Protein AF-A0A2S0VUT6-F1 (afdb_monomer)

Sequence (206 aa):
MNKIIVIVLAFCFTSVSAMAGTLTLTLTFDKRPPYAGLAYLNDGGNFSNAPIDQTNKAFISNAYIVTPNSKVDFVNSDDIDHNIYANSPTHNVKFDLGLLQPKQSITLSNSDWPTDAVIRIGCKIHPKMKSYIANVASSNSQVIAFDNKTKTYTVTLDNVSVANAPFALWLPGYDPIKVNIKQGETKSLKLMKRGKSKGTGSLSYQ

Solvent-accessible surface area (backbone atoms only — not comparable to full-atom values): 11650 Å² total; per-residue (Å²): 137,86,83,82,82,81,81,82,80,79,80,76,80,76,79,78,75,79,69,62,26,37,37,39,38,37,39,38,37,76,52,75,53,49,70,32,34,39,42,33,35,53,58,73,31,63,57,87,60,65,68,52,38,29,38,90,85,30,47,81,46,54,50,45,62,35,37,60,70,35,74,47,44,36,38,24,73,22,95,54,74,44,38,51,33,34,77,30,79,94,64,69,40,70,50,69,71,52,78,32,46,54,72,34,69,52,75,44,72,40,64,81,46,51,71,76,38,72,39,58,35,33,19,80,93,45,74,85,24,52,31,32,43,30,26,40,36,22,64,47,72,47,74,41,81,50,55,84,81,65,46,69,49,80,49,73,46,69,76,38,72,47,91,87,25,34,40,33,41,46,44,78,79,40,62,76,45,76,44,79,67,51,84,74,38,72,46,79,42,76,41,34,38,92,94,34,79,48,31,41,30,38,41,34,29,76

Secondary structure (DSSP, 8-state):
--------------------EEEEEEEEESS---SEEEEEE-SS---PPPPEEEETTEESSS-EEE-TT-EEEEEE-SSS-EEEEEEEGGGTEEEEEEEE-TT-EEEEE-TTSPTTEEEEEE-SSSTT-EEEEEE---SSEEEEE--SS--EEEEEEEEE--TTS-EEEE-TTSPPEEE---TT-EEEEEEEETTEEEEEEEEEE-

InterPro domains:
  IPR008972 Cupredoxin [G3DSA:2.60.40.420] (44-134)
  IPR008972 Cupredoxin [SSF49503] (51-133)

Radius of gyration: 22.03 Å; Cα contacts (8 Å, |Δi|>4): 497; chains: 1; bounding box: 67×72×49 Å

Nearest PDB structures (foldseek):
  4p5s-assembly1_A  TM=7.364E-01  e=4.591E-05  Paracoccus denitrificans
  5fc9-assembly1_D  TM=8.195E-01  e=1.707E-04  Nitrosopumilus maritimus SCM1
  2ids-assembly1_A  TM=6.917E-01  e=5.122E-05  Paracoccus denitrificans
  2qdw-assembly1_A  TM=6.894E-01  e=5.714E-05  Paracoccus denitrificans
  3ply-assembly4_D  TM=7.166E-01  e=1.229E-04  Paracoccus denitrificans

Structure (mmCIF, N/CA/C/O backbone):
data_AF-A0A2S0VUT6-F1
#
_entry.id   AF-A0A2S0VUT6-F1
#
loop_
_atom_site.group_PDB
_atom_site.id
_atom_site.type_symbol
_atom_site.label_atom_id
_atom_site.label_alt_id
_atom_site.label_comp_id
_atom_site.label_asym_id
_atom_site.label_entity_id
_atom_site.label_seq_id
_atom_site.pdbx_PDB_ins_code
_atom_site.Cartn_x
_atom_site.Cartn_y
_atom_site.Cartn_z
_atom_site.occupancy
_atom_site.B_iso_or_equiv
_atom_site.auth_seq_id
_atom_site.auth_comp_id
_atom_site.auth_asym_id
_atom_site.auth_atom_id
_atom_site.pdbx_PDB_model_num
ATOM 1 N N . MET A 1 1 ? -46.308 55.284 27.656 1.00 43.09 1 MET A N 1
ATOM 2 C CA . MET A 1 1 ? -45.389 55.013 26.526 1.00 43.09 1 MET A CA 1
ATOM 3 C C . MET A 1 1 ? -44.481 53.857 26.927 1.00 43.09 1 MET A C 1
ATOM 5 O O . MET A 1 1 ? -43.508 54.084 27.633 1.00 43.09 1 MET A O 1
ATOM 9 N N . ASN A 1 2 ? -44.827 52.622 26.553 1.00 39.66 2 ASN A N 1
ATOM 10 C CA . ASN A 1 2 ? -44.028 51.439 26.891 1.00 39.66 2 ASN A CA 1
ATOM 11 C C . ASN A 1 2 ? -42.951 51.229 25.823 1.00 39.66 2 ASN A C 1
ATOM 13 O O . ASN A 1 2 ? -43.272 50.998 24.660 1.00 39.66 2 ASN A O 1
ATOM 17 N N . LYS A 1 3 ? -41.678 51.332 26.215 1.00 49.81 3 LYS A N 1
ATOM 18 C CA . LYS A 1 3 ? -40.538 51.025 25.347 1.00 49.81 3 LYS A CA 1
ATOM 19 C C . LYS A 1 3 ? -40.316 49.512 25.352 1.00 49.81 3 LYS A C 1
ATOM 21 O O . LYS A 1 3 ? -39.919 48.954 26.369 1.00 49.81 3 LYS A O 1
ATOM 26 N N . ILE A 1 4 ? -40.593 48.860 24.226 1.00 56.22 4 ILE A N 1
ATOM 27 C CA . ILE A 1 4 ? -40.239 47.457 23.995 1.00 56.22 4 ILE A CA 1
ATOM 28 C C . ILE A 1 4 ? -38.741 47.415 23.676 1.00 56.22 4 ILE A C 1
ATOM 30 O O . ILE A 1 4 ? -38.303 47.973 22.672 1.00 56.22 4 ILE A O 1
ATOM 34 N N . ILE A 1 5 ? -37.954 46.790 24.551 1.00 58.41 5 ILE A N 1
ATOM 35 C CA . ILE A 1 5 ? -36.541 46.492 24.305 1.00 58.41 5 ILE A CA 1
ATOM 36 C C . ILE A 1 5 ? -36.490 45.162 23.552 1.00 58.41 5 ILE A C 1
ATOM 38 O O . ILE A 1 5 ? -36.832 44.119 24.104 1.00 58.41 5 ILE A O 1
ATOM 42 N N . VAL A 1 6 ? -36.085 45.203 22.284 1.00 53.78 6 VAL A N 1
ATOM 43 C CA . VAL A 1 6 ? -35.814 44.005 21.482 1.00 53.78 6 VAL A CA 1
ATOM 44 C C . VAL A 1 6 ? -34.359 43.609 21.719 1.00 53.78 6 VAL A C 1
ATOM 46 O O . VAL A 1 6 ? -33.443 44.286 21.258 1.00 53.78 6 VAL A O 1
ATOM 49 N N . ILE A 1 7 ? -34.142 42.526 22.464 1.00 62.81 7 ILE A N 1
ATOM 50 C CA . ILE A 1 7 ? -32.821 41.911 22.624 1.00 62.81 7 ILE A CA 1
ATOM 51 C C . ILE A 1 7 ? -32.586 41.020 21.403 1.00 62.81 7 ILE A C 1
ATOM 53 O O . ILE A 1 7 ? -33.189 39.957 21.270 1.00 62.81 7 ILE A O 1
ATOM 57 N N . VAL A 1 8 ? -31.724 41.470 20.493 1.00 58.47 8 VAL A N 1
ATOM 58 C CA . VAL A 1 8 ? -31.238 40.656 19.374 1.00 58.47 8 VAL A CA 1
ATOM 59 C C . VAL A 1 8 ? -30.193 39.691 19.926 1.00 58.47 8 VAL A C 1
ATOM 61 O O . VAL A 1 8 ? -29.075 40.086 20.252 1.00 58.47 8 VAL A O 1
ATOM 64 N N . LEU A 1 9 ? -30.572 38.422 20.074 1.00 61.31 9 LEU A N 1
ATOM 65 C CA . LEU A 1 9 ? -29.668 37.358 20.497 1.00 61.31 9 LEU A CA 1
ATOM 66 C C . LEU A 1 9 ? -28.767 36.982 19.309 1.00 61.31 9 LEU A C 1
ATOM 68 O O . LEU A 1 9 ? -29.179 36.257 18.405 1.00 61.31 9 LEU A O 1
ATOM 72 N N . ALA A 1 10 ? -27.547 37.518 19.280 1.00 61.34 10 ALA A N 1
ATOM 73 C CA . ALA A 1 10 ? -26.544 37.158 18.285 1.00 61.34 10 ALA A CA 1
ATOM 74 C C . ALA A 1 10 ? -26.074 35.713 18.531 1.00 61.34 10 ALA A C 1
ATOM 76 O O . ALA A 1 10 ? -25.283 35.447 19.436 1.00 61.34 10 ALA A O 1
ATOM 77 N N . PHE A 1 11 ? -26.582 34.769 17.736 1.00 58.94 11 PHE A N 1
ATOM 78 C CA . PHE A 1 11 ? -26.107 33.387 17.712 1.00 58.94 11 PHE A CA 1
ATOM 79 C C . PHE A 1 11 ? -24.700 33.360 17.093 1.00 58.94 11 PHE A C 1
ATOM 81 O O . PHE A 1 11 ? -24.532 33.329 15.875 1.00 58.94 11 PHE A O 1
ATOM 88 N N . CYS A 1 12 ? -23.675 33.434 17.942 1.00 59.50 12 CYS A N 1
ATOM 89 C CA . CYS A 1 12 ? -22.288 33.250 17.538 1.00 59.50 12 CYS A CA 1
ATOM 90 C C . CYS A 1 12 ? -22.067 31.755 17.263 1.00 59.50 12 CYS A C 1
ATOM 92 O O . CYS A 1 12 ? -21.921 30.965 18.196 1.00 59.50 12 CYS A O 1
ATOM 94 N N . PHE A 1 13 ? -22.105 31.347 15.992 1.00 55.88 13 PHE A N 1
ATOM 95 C CA . PHE A 1 13 ? -21.679 30.009 15.583 1.00 55.88 13 PHE A CA 1
ATOM 96 C C . PHE A 1 13 ? -20.168 29.906 15.798 1.00 55.88 13 PHE A C 1
ATOM 98 O O . PHE A 1 13 ? -19.379 30.334 14.958 1.00 55.88 13 PHE A O 1
ATOM 105 N N . THR A 1 14 ? -19.750 29.359 16.938 1.00 47.50 14 THR A N 1
ATOM 106 C CA . THR A 1 14 ? -18.357 28.976 17.144 1.00 47.50 14 THR A CA 1
ATOM 107 C C . THR A 1 14 ? -18.071 27.775 16.250 1.00 47.50 14 THR A C 1
ATOM 109 O O . THR A 1 14 ? -18.506 26.652 16.498 1.00 47.50 14 THR A O 1
ATOM 112 N N . SER A 1 15 ? -17.368 28.017 15.148 1.00 54.16 15 SER A N 1
ATOM 113 C CA . SER A 1 15 ? -16.803 26.959 14.321 1.00 54.16 15 SER A CA 1
ATOM 114 C C . SER A 1 15 ? -15.822 26.164 15.179 1.00 54.16 15 SER A C 1
ATOM 116 O O . SER A 1 15 ? -14.747 26.660 15.519 1.00 54.16 15 SER A O 1
ATOM 118 N N . VAL A 1 16 ? -16.209 24.950 15.571 1.00 56.47 16 VAL A N 1
ATOM 119 C CA . VAL A 1 16 ? -15.310 24.002 16.228 1.00 56.47 16 VAL A CA 1
ATOM 120 C C . VAL A 1 16 ? -14.248 23.631 15.200 1.00 56.47 16 VAL A C 1
ATOM 122 O O . VAL A 1 16 ? -14.506 22.850 14.286 1.00 56.47 16 VAL A O 1
ATOM 125 N N . SER A 1 17 ? -13.066 24.232 15.310 1.00 56.91 17 SER A N 1
ATOM 126 C CA . SER A 1 17 ? -11.898 23.789 14.558 1.00 56.91 17 SER A CA 1
ATOM 127 C C . SER A 1 17 ? -11.633 22.341 14.951 1.00 56.91 17 SER A C 1
ATOM 129 O O . SER A 1 17 ? -11.308 22.068 16.106 1.00 56.91 17 SER A O 1
ATOM 131 N N . ALA A 1 18 ? -11.818 21.406 14.018 1.00 63.50 18 ALA A N 1
ATOM 132 C CA . ALA A 1 18 ? -11.418 20.024 14.232 1.00 63.50 18 ALA A CA 1
ATOM 133 C C . ALA A 1 18 ? -9.911 20.023 14.515 1.00 63.50 18 ALA A C 1
ATOM 135 O O . ALA A 1 18 ? -9.118 20.366 13.636 1.00 63.50 18 ALA A O 1
ATOM 136 N N . MET A 1 19 ? -9.522 19.720 15.755 1.00 66.81 19 MET A N 1
ATOM 137 C CA . MET A 1 19 ? -8.111 19.595 16.089 1.00 66.81 19 MET A CA 1
ATOM 138 C C . MET A 1 19 ? -7.555 18.379 15.357 1.00 66.81 19 MET A C 1
ATOM 140 O O . MET A 1 19 ? -8.166 17.308 15.369 1.00 66.81 19 MET A O 1
ATOM 144 N N . ALA A 1 20 ? -6.415 18.570 14.697 1.00 82.56 20 ALA A N 1
ATOM 145 C CA . ALA A 1 20 ? -5.673 17.465 14.124 1.00 82.56 20 ALA A CA 1
ATOM 146 C C . ALA A 1 20 ? -5.175 16.575 15.271 1.00 82.56 20 ALA A C 1
ATOM 148 O O . ALA A 1 20 ? -4.612 17.083 16.241 1.00 82.56 20 ALA A O 1
ATOM 149 N N . GLY A 1 21 ? -5.415 15.275 15.167 1.00 91.50 21 GLY A N 1
ATOM 150 C CA . GLY A 1 21 ? -4.953 14.287 16.137 1.00 91.50 21 GLY A CA 1
ATOM 151 C C . GLY A 1 21 ? -4.020 13.262 15.501 1.00 91.50 21 GLY A C 1
ATOM 152 O O . GLY A 1 21 ? -3.555 13.440 14.371 1.00 91.50 21 GLY A O 1
ATOM 153 N N . THR A 1 22 ? -3.791 12.165 16.213 1.00 95.44 22 THR A N 1
ATOM 154 C CA . THR A 1 22 ? -3.007 11.017 15.749 1.00 95.44 22 THR A CA 1
ATOM 155 C C . THR A 1 22 ? -3.866 9.760 15.753 1.00 95.44 22 THR A C 1
ATOM 157 O O . THR A 1 22 ? -4.419 9.350 16.778 1.00 95.44 22 THR A O 1
ATOM 160 N N . LEU A 1 23 ? -3.949 9.097 14.599 1.00 96.12 23 LEU A N 1
ATOM 161 C CA . LEU A 1 23 ? -4.479 7.740 14.509 1.00 96.12 23 LEU A CA 1
ATOM 162 C C . LEU A 1 23 ? -3.365 6.738 14.787 1.00 96.12 23 LEU A C 1
ATOM 164 O O . LEU A 1 23 ? -2.351 6.742 14.101 1.00 96.12 23 LEU A O 1
ATOM 168 N N . THR A 1 24 ? -3.582 5.833 15.735 1.00 98.06 24 THR A N 1
ATOM 169 C CA . THR A 1 24 ? -2.692 4.699 16.005 1.00 98.06 24 THR A CA 1
ATOM 170 C C . THR A 1 24 ? -3.400 3.398 15.654 1.00 98.06 24 THR A C 1
ATOM 172 O O . THR A 1 24 ? -4.388 3.022 16.289 1.00 98.06 24 THR A O 1
ATOM 175 N N . LEU A 1 25 ? -2.886 2.698 14.647 1.00 98.50 25 LEU A N 1
ATOM 176 C CA . LEU A 1 25 ? -3.311 1.361 14.258 1.00 98.50 25 LEU A CA 1
ATOM 177 C C . LEU A 1 25 ? -2.342 0.327 14.833 1.00 98.50 25 LEU A C 1
ATOM 179 O O . LEU A 1 25 ? -1.163 0.329 14.493 1.00 98.50 25 LEU A O 1
ATOM 183 N N . THR A 1 26 ? -2.867 -0.622 15.599 1.00 98.50 26 THR A N 1
ATOM 184 C CA . THR A 1 26 ? -2.148 -1.834 16.002 1.00 98.50 26 THR A CA 1
ATOM 185 C C . THR A 1 26 ? -2.763 -3.035 15.300 1.00 98.50 26 THR A C 1
ATOM 187 O O . THR A 1 26 ? -3.979 -3.216 15.326 1.00 98.50 26 THR A O 1
ATOM 190 N N . LEU A 1 27 ? -1.941 -3.880 14.688 1.00 98.56 27 LEU A N 1
ATOM 191 C CA . LEU A 1 27 ? -2.343 -5.121 14.027 1.00 98.56 27 LEU A CA 1
ATOM 192 C C . LEU A 1 27 ? -1.605 -6.287 14.660 1.00 98.56 27 LEU A C 1
ATOM 194 O O . LEU A 1 27 ? -0.391 -6.215 14.782 1.00 98.56 27 LEU A O 1
ATOM 198 N N . THR A 1 28 ? -2.302 -7.373 14.975 1.00 98.31 28 THR A N 1
ATOM 199 C CA . THR A 1 28 ? -1.705 -8.626 15.448 1.00 98.31 28 THR A CA 1
ATOM 200 C C . THR A 1 28 ? -2.200 -9.777 14.586 1.00 98.31 28 THR A C 1
ATOM 202 O O . THR A 1 28 ? -3.400 -10.030 14.507 1.00 98.31 28 THR A O 1
ATOM 205 N N . PHE A 1 29 ? -1.280 -10.493 13.945 1.00 97.94 29 PHE A N 1
ATOM 206 C CA . PHE A 1 29 ? -1.598 -11.618 13.071 1.00 97.94 29 PHE A CA 1
ATOM 207 C C . PHE A 1 29 ? -1.434 -12.961 13.794 1.00 97.94 29 PHE A C 1
ATOM 209 O O . PHE A 1 29 ? -0.413 -13.226 14.430 1.00 97.94 29 PHE A O 1
ATOM 216 N N . ASP A 1 30 ? -2.410 -13.858 13.625 1.00 96.56 30 ASP A N 1
ATOM 217 C CA . ASP A 1 30 ? -2.368 -15.217 14.195 1.00 96.56 30 ASP A CA 1
ATOM 218 C C . ASP A 1 30 ? -1.247 -16.059 13.564 1.00 96.56 30 ASP A C 1
ATOM 220 O O . ASP A 1 30 ? -0.674 -16.965 14.174 1.00 96.56 30 ASP A O 1
ATOM 224 N N . LYS A 1 31 ? -0.965 -15.778 12.288 1.00 92.75 31 LYS A N 1
ATOM 225 C CA . LYS A 1 31 ? 0.051 -16.428 11.455 1.00 92.75 31 LYS A CA 1
ATOM 226 C C . LYS A 1 31 ? 0.871 -15.361 10.727 1.00 92.75 31 LYS A C 1
ATOM 228 O O . LYS A 1 31 ? 0.821 -14.189 11.070 1.00 92.75 31 LYS A O 1
ATOM 233 N N . ARG A 1 32 ? 1.622 -15.771 9.703 1.00 93.00 32 ARG A N 1
ATOM 234 C CA . ARG A 1 32 ? 2.415 -14.857 8.880 1.00 93.00 32 ARG A CA 1
ATOM 235 C C . ARG A 1 32 ? 1.535 -13.731 8.293 1.00 93.00 32 ARG A C 1
ATOM 237 O O . ARG A 1 32 ? 0.514 -14.061 7.675 1.00 93.00 32 ARG A O 1
ATOM 244 N N . PRO A 1 33 ? 1.934 -12.454 8.434 1.00 95.75 33 PRO A N 1
ATOM 245 C CA . PRO A 1 33 ? 1.236 -11.327 7.818 1.00 95.75 33 PRO A CA 1
ATOM 246 C C . PRO A 1 33 ? 1.292 -11.390 6.277 1.00 95.75 33 PRO A C 1
ATOM 248 O O . PRO A 1 33 ? 2.071 -12.163 5.699 1.00 95.75 33 PRO A O 1
ATOM 251 N N . PRO A 1 34 ? 0.456 -10.606 5.569 1.00 95.88 34 PRO A N 1
ATOM 252 C CA . PRO A 1 34 ? 0.573 -10.452 4.120 1.00 95.88 34 PRO A CA 1
ATOM 253 C C . PRO A 1 34 ? 1.885 -9.750 3.733 1.00 95.88 34 PRO A C 1
ATOM 255 O O . PRO A 1 34 ? 2.665 -9.355 4.579 1.00 95.88 34 PRO A O 1
ATOM 258 N N . TYR A 1 35 ? 2.153 -9.602 2.433 1.00 95.56 35 TYR A N 1
ATOM 259 C CA . TYR A 1 35 ? 3.390 -8.966 1.947 1.00 95.56 35 TYR A CA 1
ATOM 260 C C . TYR A 1 35 ? 3.445 -7.444 2.175 1.00 95.56 35 TYR A C 1
ATOM 262 O O . TYR A 1 35 ? 4.529 -6.879 2.270 1.00 95.56 35 TYR A O 1
ATOM 270 N N . ALA A 1 36 ? 2.288 -6.788 2.206 1.00 97.25 36 ALA A N 1
ATOM 271 C CA . ALA A 1 36 ? 2.152 -5.340 2.309 1.00 97.25 36 ALA A CA 1
ATOM 272 C C . ALA A 1 36 ? 0.852 -5.007 3.046 1.00 97.25 36 ALA A C 1
ATOM 274 O O . ALA A 1 36 ? -0.048 -5.849 3.104 1.00 97.25 36 ALA A O 1
ATOM 275 N N . GLY A 1 37 ? 0.738 -3.787 3.550 1.00 97.62 37 GLY A N 1
ATOM 276 C CA . GLY A 1 37 ? -0.508 -3.194 4.018 1.00 97.62 37 GLY A CA 1
ATOM 277 C C . GLY A 1 37 ? -0.553 -1.711 3.692 1.00 97.62 37 GLY A C 1
ATOM 278 O O . GLY A 1 37 ? 0.481 -1.104 3.426 1.00 97.62 37 GLY A O 1
ATOM 279 N N . LEU A 1 38 ? -1.753 -1.144 3.693 1.00 97.44 38 LEU A N 1
ATOM 280 C CA . LEU A 1 38 ? -1.979 0.281 3.483 1.00 97.44 38 LEU A CA 1
ATOM 281 C C . LEU A 1 38 ? -2.959 0.773 4.537 1.00 97.44 38 LEU A C 1
ATOM 283 O O . LEU A 1 38 ? -4.062 0.236 4.631 1.00 97.44 38 LEU A O 1
ATOM 287 N N . ALA A 1 39 ? -2.552 1.773 5.306 1.00 97.00 39 ALA A N 1
ATOM 288 C CA . ALA A 1 39 ? -3.397 2.501 6.241 1.00 97.00 39 ALA A CA 1
ATOM 289 C C . ALA A 1 39 ? -3.553 3.927 5.713 1.00 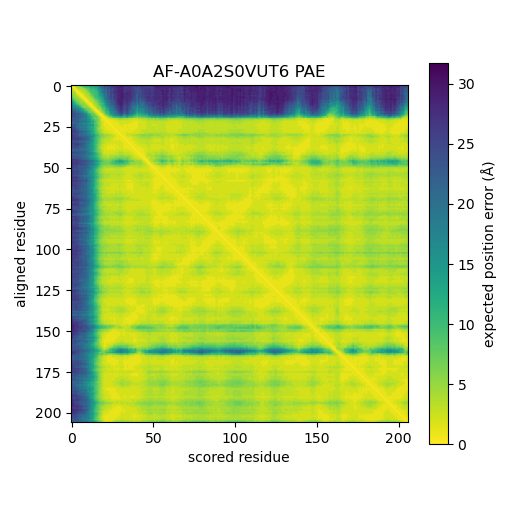97.00 39 ALA A C 1
ATOM 291 O O . ALA A 1 39 ? -2.548 4.568 5.421 1.00 97.00 39 ALA A O 1
ATOM 292 N N . TYR A 1 40 ? -4.776 4.414 5.535 1.00 95.38 40 TYR A N 1
ATOM 293 C CA . TYR A 1 40 ? -4.998 5.737 4.949 1.00 95.38 40 TYR A CA 1
ATOM 294 C C . TYR A 1 40 ? -6.321 6.357 5.390 1.00 95.38 40 TYR A C 1
ATOM 296 O O . TYR A 1 40 ? -7.246 5.652 5.799 1.00 95.38 40 TYR A O 1
ATOM 304 N N . LEU A 1 41 ? -6.413 7.681 5.298 1.00 94.44 41 LEU A N 1
ATOM 305 C CA . LEU A 1 41 ? -7.681 8.394 5.386 1.00 94.44 41 LEU A CA 1
ATOM 306 C C . LEU A 1 41 ? -8.345 8.422 4.018 1.00 94.44 41 LEU A C 1
ATOM 308 O O . LEU A 1 41 ? -7.763 8.903 3.056 1.00 94.44 41 LEU A O 1
ATOM 312 N N . ASN A 1 42 ? -9.574 7.933 3.918 1.00 92.88 42 ASN A N 1
ATOM 313 C CA . ASN A 1 42 ? -10.331 8.015 2.675 1.00 92.88 42 ASN A CA 1
ATOM 314 C C . ASN A 1 42 ? -11.167 9.302 2.666 1.00 92.88 42 ASN A C 1
ATOM 316 O O . ASN A 1 42 ? -12.379 9.266 2.879 1.00 92.88 42 ASN A O 1
ATOM 320 N N . ASP A 1 43 ? -10.483 10.439 2.532 1.00 91.94 43 ASP A N 1
ATOM 321 C CA . ASP A 1 43 ? -11.027 11.784 2.757 1.00 91.94 43 ASP A CA 1
ATOM 322 C C . ASP A 1 43 ? -11.124 12.652 1.500 1.00 91.94 43 ASP A C 1
ATOM 324 O O . ASP A 1 43 ? -11.466 13.831 1.586 1.00 91.94 43 ASP A O 1
ATOM 328 N N . GLY A 1 44 ? -10.837 12.084 0.327 1.00 91.12 44 GLY A N 1
ATOM 329 C CA . GLY A 1 44 ? -10.838 12.847 -0.919 1.00 91.12 44 GLY A CA 1
ATOM 330 C C . GLY A 1 44 ? -9.626 13.772 -1.069 1.00 91.12 44 GLY A C 1
ATOM 331 O O . GLY A 1 44 ? -9.589 14.567 -2.007 1.00 91.12 44 GLY A O 1
ATOM 332 N N . GLY A 1 45 ? -8.652 13.693 -0.158 1.00 90.50 45 GLY A N 1
ATOM 333 C CA . GLY A 1 45 ? -7.415 14.453 -0.229 1.00 90.50 45 GLY A CA 1
ATOM 334 C C . GLY A 1 45 ? -6.479 13.967 -1.334 1.00 90.50 45 GLY A C 1
ATOM 335 O O . GLY A 1 45 ? -6.733 12.986 -2.035 1.00 90.50 45 GLY A O 1
ATOM 336 N N . ASN A 1 46 ? -5.353 14.660 -1.456 1.00 88.25 46 ASN A N 1
ATOM 337 C CA . ASN A 1 46 ? -4.293 14.332 -2.399 1.00 88.25 46 ASN A CA 1
ATOM 338 C C . ASN A 1 46 ? -2.966 14.253 -1.648 1.00 88.25 46 ASN A C 1
ATOM 340 O O . ASN A 1 46 ? -2.754 14.977 -0.673 1.00 88.25 46 ASN A O 1
ATOM 344 N N . PHE A 1 47 ? -2.040 13.452 -2.157 1.00 83.88 47 PHE A N 1
ATOM 345 C CA . PHE A 1 47 ? -0.656 13.426 -1.694 1.00 83.88 47 PHE A CA 1
ATOM 346 C C . PHE A 1 47 ? 0.287 13.389 -2.902 1.00 83.88 47 PHE A C 1
ATOM 348 O O . PHE A 1 47 ? -0.122 13.127 -4.036 1.00 83.88 47 PHE A O 1
ATOM 355 N N . SER A 1 48 ? 1.564 13.680 -2.664 1.00 83.38 48 SER A N 1
ATOM 356 C CA . SER A 1 48 ? 2.571 13.651 -3.723 1.00 83.38 48 SER A CA 1
ATOM 357 C C . SER A 1 48 ? 2.869 12.212 -4.143 1.00 83.38 48 SER A C 1
ATOM 359 O O . SER A 1 48 ? 3.308 11.403 -3.323 1.00 83.38 48 SER A O 1
ATOM 361 N N . ASN A 1 49 ? 2.649 11.891 -5.418 1.00 88.06 49 ASN A N 1
ATOM 362 C CA . ASN A 1 49 ? 2.981 10.578 -5.958 1.00 88.06 49 ASN A CA 1
ATOM 363 C C . ASN A 1 49 ? 4.504 10.395 -5.982 1.00 88.06 49 ASN A C 1
ATOM 365 O O . ASN A 1 49 ? 5.206 11.091 -6.714 1.00 88.06 49 ASN A O 1
ATOM 369 N N . ALA A 1 50 ? 5.012 9.425 -5.225 1.00 92.38 50 ALA A N 1
ATOM 370 C CA . ALA A 1 50 ? 6.386 8.966 -5.388 1.00 92.38 50 ALA A CA 1
ATOM 371 C C . ALA A 1 50 ? 6.521 8.125 -6.674 1.00 92.38 50 ALA A C 1
ATOM 373 O O . ALA A 1 50 ? 5.571 7.420 -7.037 1.00 92.38 50 ALA A O 1
ATOM 374 N N . PRO A 1 51 ? 7.687 8.145 -7.345 1.00 96.88 51 PRO A N 1
ATOM 375 C CA . PRO A 1 51 ? 7.929 7.276 -8.488 1.00 96.88 51 PRO A CA 1
ATOM 376 C C . PRO A 1 51 ? 7.871 5.800 -8.077 1.00 96.88 51 PRO A C 1
ATOM 378 O O . PRO A 1 51 ? 8.346 5.393 -7.011 1.00 96.88 51 PRO A O 1
ATOM 381 N N . ILE A 1 52 ? 7.305 4.981 -8.957 1.00 98.31 52 ILE A N 1
ATOM 382 C CA . ILE A 1 52 ? 7.302 3.528 -8.839 1.00 98.31 52 ILE A CA 1
ATOM 383 C C . ILE A 1 52 ? 8.612 3.021 -9.425 1.00 98.31 52 ILE A C 1
ATOM 385 O O . ILE A 1 52 ? 8.730 2.819 -10.633 1.00 98.31 52 ILE A O 1
ATOM 389 N N . ASP A 1 53 ? 9.592 2.840 -8.548 1.00 98.62 53 ASP A N 1
ATOM 390 C CA . ASP A 1 53 ? 10.964 2.529 -8.943 1.00 98.62 53 ASP A CA 1
ATOM 391 C C . ASP A 1 53 ? 11.373 1.071 -8.668 1.00 98.62 53 ASP A C 1
ATOM 393 O O . ASP A 1 53 ? 10.833 0.388 -7.783 1.00 98.62 53 ASP A O 1
ATOM 397 N N . GLN A 1 54 ? 12.350 0.601 -9.438 1.00 98.56 54 GLN A N 1
ATOM 398 C CA . GLN A 1 54 ? 12.926 -0.736 -9.418 1.00 98.56 54 GLN A CA 1
ATOM 399 C C . GLN A 1 54 ? 14.446 -0.654 -9.236 1.00 98.56 54 GLN A C 1
ATOM 401 O O . GLN A 1 54 ? 15.117 0.122 -9.905 1.00 98.56 54 GLN A O 1
ATOM 406 N N . THR A 1 55 ? 14.994 -1.462 -8.330 1.00 98.31 55 THR A N 1
ATOM 407 C CA . THR A 1 55 ? 16.442 -1.609 -8.110 1.00 98.31 55 THR A CA 1
ATOM 408 C C . THR A 1 55 ? 16.727 -2.928 -7.391 1.00 98.31 55 THR A C 1
ATOM 410 O O . THR A 1 55 ? 15.854 -3.456 -6.690 1.00 98.31 55 THR A O 1
ATOM 413 N N . ASN A 1 56 ? 17.935 -3.475 -7.528 1.00 97.69 56 ASN A N 1
ATOM 414 C CA . ASN A 1 56 ? 18.342 -4.751 -6.941 1.00 97.69 56 ASN A CA 1
ATOM 415 C C . ASN A 1 56 ? 17.333 -5.893 -7.187 1.00 97.69 56 ASN A C 1
ATOM 417 O O . ASN A 1 56 ? 17.034 -6.682 -6.282 1.00 97.69 56 ASN A O 1
ATOM 421 N N . LYS A 1 57 ? 16.770 -5.989 -8.401 1.00 97.75 57 LYS A N 1
ATOM 422 C CA . LYS A 1 57 ? 15.734 -6.975 -8.777 1.00 97.75 57 LYS A CA 1
ATOM 423 C C . LYS A 1 57 ? 14.514 -6.957 -7.848 1.00 97.75 57 LYS A C 1
ATOM 425 O O . LYS A 1 57 ? 13.900 -8.000 -7.594 1.00 97.75 57 LYS A O 1
ATOM 430 N N . ALA A 1 58 ? 14.151 -5.782 -7.343 1.00 98.25 58 ALA A N 1
ATOM 431 C CA . ALA A 1 58 ? 12.983 -5.543 -6.506 1.00 98.25 58 ALA A CA 1
ATOM 432 C C . ALA A 1 58 ? 12.312 -4.209 -6.865 1.00 98.25 58 ALA A C 1
ATOM 434 O O . ALA A 1 58 ? 12.923 -3.326 -7.453 1.00 98.25 58 ALA A O 1
ATOM 435 N N . PHE A 1 59 ? 11.036 -4.067 -6.508 1.00 98.56 59 PHE A N 1
ATOM 436 C CA . PHE A 1 59 ? 10.449 -2.734 -6.369 1.00 98.56 59 PHE A CA 1
ATOM 437 C C . PHE A 1 59 ? 10.943 -2.139 -5.050 1.00 98.56 59 PHE A C 1
ATOM 439 O O . PHE A 1 59 ? 11.021 -2.870 -4.059 1.00 98.56 59 PHE A O 1
ATOM 446 N N . ILE A 1 60 ? 11.244 -0.840 -5.020 1.00 97.69 60 ILE A N 1
ATOM 447 C CA . ILE A 1 60 ? 11.780 -0.185 -3.812 1.00 97.69 60 ILE A CA 1
ATOM 448 C C . ILE A 1 60 ? 10.779 -0.145 -2.649 1.00 97.69 60 ILE A C 1
ATOM 450 O O . ILE A 1 60 ? 11.180 -0.014 -1.496 1.00 97.69 60 ILE A O 1
ATOM 454 N N . SER A 1 61 ? 9.481 -0.281 -2.939 1.00 97.44 61 SER A N 1
ATOM 455 C CA . SER A 1 61 ? 8.420 -0.363 -1.939 1.00 97.44 61 SER A CA 1
ATOM 456 C C . SER A 1 61 ? 7.496 -1.552 -2.193 1.00 97.44 61 SER A C 1
ATOM 458 O O . SER A 1 61 ? 7.177 -1.898 -3.336 1.00 97.44 61 SER A O 1
ATOM 460 N N . ASN A 1 62 ? 7.002 -2.158 -1.110 1.00 97.31 62 ASN A N 1
ATOM 461 C CA . ASN A 1 62 ? 6.027 -3.250 -1.153 1.00 97.31 62 ASN A CA 1
ATOM 462 C C . ASN A 1 62 ? 4.657 -2.803 -1.690 1.00 97.31 62 ASN A C 1
ATOM 464 O O . ASN A 1 62 ? 3.888 -3.644 -2.167 1.00 97.31 62 ASN A O 1
ATOM 468 N N . ALA A 1 63 ? 4.348 -1.510 -1.580 1.00 97.69 63 ALA A N 1
ATOM 469 C CA . ALA A 1 63 ? 3.196 -0.868 -2.191 1.00 97.69 63 ALA A CA 1
ATOM 470 C C . ALA A 1 63 ? 3.471 0.625 -2.425 1.00 97.69 63 ALA A C 1
ATOM 472 O O . ALA A 1 63 ? 4.226 1.255 -1.688 1.00 97.69 63 ALA A O 1
ATOM 473 N N . TYR A 1 64 ? 2.819 1.187 -3.428 1.00 97.38 64 TYR A N 1
ATOM 474 C CA . TYR A 1 64 ? 2.812 2.606 -3.740 1.00 97.38 64 TYR A CA 1
ATOM 475 C C . TYR A 1 64 ? 1.388 3.106 -3.621 1.00 97.38 64 TYR A C 1
ATOM 477 O O . TYR A 1 64 ? 0.431 2.369 -3.870 1.00 97.38 64 TYR A O 1
ATOM 485 N N . ILE A 1 65 ? 1.255 4.365 -3.253 1.00 95.69 65 ILE A N 1
ATOM 486 C CA . ILE A 1 65 ? -0.021 5.055 -3.232 1.00 95.69 65 ILE A CA 1
ATOM 487 C C . ILE A 1 65 ? 0.080 6.080 -4.359 1.00 95.69 65 ILE A C 1
ATOM 489 O O . ILE A 1 65 ? 1.116 6.724 -4.508 1.00 95.69 65 ILE A O 1
ATOM 493 N N . VAL A 1 66 ? -0.952 6.178 -5.193 1.00 96.69 66 VAL A N 1
ATOM 494 C CA . VAL A 1 66 ? -1.101 7.233 -6.203 1.00 96.69 66 VAL A CA 1
ATOM 495 C C . VAL A 1 66 ? -2.455 7.926 -6.053 1.00 96.69 66 VAL A C 1
ATOM 497 O 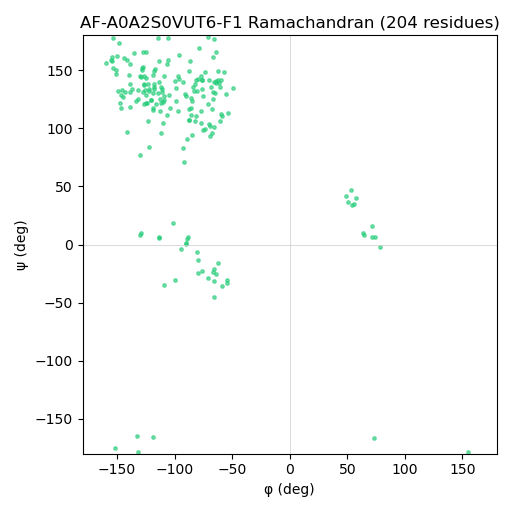O . VAL A 1 66 ? -3.448 7.297 -5.686 1.00 96.69 66 VAL A O 1
ATOM 500 N N . THR A 1 67 ? -2.484 9.227 -6.318 1.00 95.94 67 THR A N 1
ATOM 501 C CA . THR A 1 67 ? -3.710 10.032 -6.288 1.00 95.94 67 THR A CA 1
ATOM 502 C C . THR A 1 67 ? -4.550 9.760 -7.550 1.00 95.94 67 THR A C 1
ATOM 504 O O . THR A 1 67 ? -3.972 9.627 -8.633 1.00 95.94 67 THR A O 1
ATOM 507 N N . PRO A 1 68 ? -5.891 9.691 -7.486 1.00 96.69 68 PRO A N 1
ATOM 508 C CA . PRO A 1 68 ? -6.733 9.550 -8.675 1.00 96.69 68 PRO A CA 1
ATOM 509 C C . PRO A 1 68 ? -6.525 10.662 -9.706 1.00 96.69 68 PRO A C 1
ATOM 511 O O . PRO A 1 68 ? -6.257 11.806 -9.349 1.00 96.69 68 PRO A O 1
ATOM 514 N N . ASN A 1 69 ? -6.695 10.333 -10.990 1.00 95.31 69 ASN A N 1
ATOM 515 C CA . ASN A 1 69 ? -6.586 11.277 -12.113 1.00 95.31 69 ASN A CA 1
ATOM 516 C C . ASN A 1 69 ? -5.248 12.035 -12.177 1.00 95.31 69 ASN A C 1
ATOM 518 O O . ASN A 1 69 ? -5.188 13.202 -12.562 1.00 95.31 69 ASN A O 1
ATOM 522 N N . SER A 1 70 ? -4.162 11.371 -11.801 1.00 95.38 70 SER A N 1
ATOM 523 C CA . SER A 1 70 ? -2.810 11.909 -11.799 1.00 95.38 70 SER A CA 1
ATOM 524 C C . SER A 1 70 ? -1.909 11.197 -12.812 1.00 95.38 70 SER A C 1
ATOM 526 O O . SER A 1 70 ? -2.306 10.270 -13.530 1.00 95.38 70 SER A O 1
ATOM 528 N N . LYS A 1 71 ? -0.670 11.680 -12.901 1.00 96.31 71 LYS A N 1
ATOM 529 C CA . LYS A 1 71 ? 0.417 11.012 -13.613 1.00 96.31 71 LYS A CA 1
ATOM 530 C C . LYS A 1 71 ? 1.243 10.199 -12.623 1.00 96.31 71 LYS A C 1
ATOM 532 O O . LYS A 1 71 ? 1.463 10.625 -11.487 1.00 96.31 71 LYS A O 1
ATOM 537 N N . VAL A 1 72 ? 1.691 9.037 -13.072 1.00 97.25 72 VAL A N 1
ATOM 538 C CA . VAL A 1 72 ? 2.501 8.102 -12.299 1.00 97.25 72 VAL A CA 1
ATOM 539 C C . VAL A 1 72 ? 3.766 7.811 -13.084 1.00 97.25 72 VAL A C 1
ATOM 541 O O . VAL A 1 72 ? 3.693 7.338 -14.221 1.00 97.25 72 VAL A O 1
ATOM 544 N N . ASP A 1 73 ? 4.906 8.090 -12.464 1.00 98.25 73 ASP A N 1
ATOM 545 C CA . ASP A 1 73 ? 6.216 7.824 -13.040 1.00 98.25 73 ASP A CA 1
ATOM 546 C C . ASP A 1 73 ? 6.684 6.428 -12.646 1.00 98.25 73 ASP A C 1
ATOM 548 O O . ASP A 1 73 ? 6.701 6.058 -11.471 1.00 98.25 73 ASP A O 1
ATOM 552 N N . PHE A 1 74 ? 7.074 5.658 -13.648 1.00 98.56 74 PHE A N 1
ATOM 553 C CA . PHE A 1 74 ? 7.649 4.333 -13.521 1.00 98.56 74 PHE A CA 1
ATOM 554 C C . PHE A 1 74 ? 9.113 4.417 -13.903 1.00 98.56 74 PHE A C 1
ATOM 556 O O . PHE A 1 74 ? 9.425 4.851 -15.010 1.00 98.56 74 PHE A O 1
ATOM 563 N N . VAL A 1 75 ? 9.999 4.022 -12.999 1.00 98.62 75 VAL A N 1
ATOM 564 C CA . VAL A 1 75 ? 11.442 4.221 -13.142 1.00 98.62 75 VAL A CA 1
ATOM 565 C C . VAL A 1 75 ? 12.154 2.880 -13.001 1.00 98.62 75 VAL A C 1
ATOM 567 O O . VAL A 1 75 ? 11.729 2.012 -12.237 1.00 98.62 75 VAL A O 1
ATOM 570 N N . ASN A 1 76 ? 13.218 2.703 -13.778 1.00 98.69 76 ASN A N 1
ATOM 571 C CA . ASN A 1 76 ? 14.192 1.647 -13.565 1.00 98.69 76 ASN A CA 1
ATOM 572 C C . ASN A 1 76 ? 15.529 2.256 -13.120 1.00 98.69 76 ASN A C 1
ATOM 574 O O . ASN A 1 76 ? 16.332 2.670 -13.956 1.00 98.69 76 ASN A O 1
ATOM 578 N N . SER A 1 77 ? 15.770 2.297 -11.813 1.00 98.62 77 SER A N 1
ATOM 579 C CA . SER A 1 77 ? 17.052 2.700 -11.223 1.00 98.62 77 SER A CA 1
ATOM 580 C C . SER A 1 77 ? 18.048 1.543 -11.048 1.00 98.62 77 SER A C 1
ATOM 582 O O . SER A 1 77 ? 19.09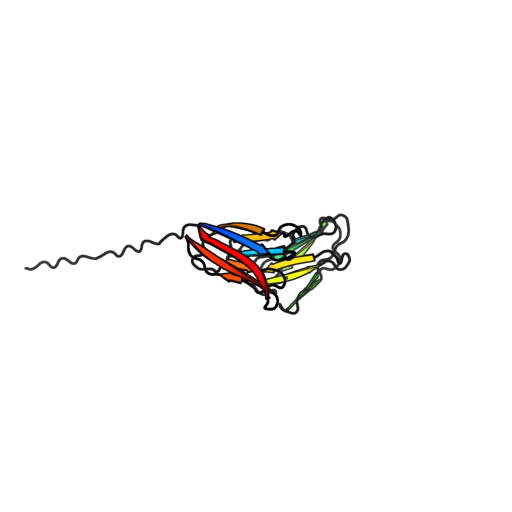6 1.739 -10.431 1.00 98.62 77 SER A O 1
ATOM 584 N N . ASP A 1 78 ? 17.748 0.341 -11.546 1.00 98.25 78 ASP A N 1
ATOM 585 C CA . ASP A 1 78 ? 18.684 -0.787 -11.549 1.00 98.25 78 ASP A CA 1
ATOM 586 C C . ASP A 1 78 ? 19.717 -0.674 -12.684 1.00 98.25 78 ASP A C 1
ATOM 588 O O . ASP A 1 78 ? 19.595 0.149 -13.598 1.00 98.25 78 ASP A O 1
ATOM 592 N N . ASP A 1 79 ? 20.747 -1.518 -12.635 1.00 98.00 79 ASP A N 1
ATOM 593 C CA . ASP A 1 79 ? 21.776 -1.626 -13.679 1.00 98.00 79 ASP A CA 1
ATOM 594 C C . ASP A 1 79 ? 21.439 -2.651 -14.777 1.00 98.00 79 ASP A C 1
ATOM 596 O O . ASP A 1 79 ? 22.194 -2.813 -15.739 1.00 98.00 79 ASP A O 1
ATOM 600 N N . ILE A 1 80 ? 20.276 -3.298 -14.666 1.00 98.12 80 ILE A N 1
ATOM 601 C CA . ILE A 1 80 ? 19.741 -4.260 -15.630 1.00 98.12 80 ILE A CA 1
ATOM 602 C C . ILE A 1 80 ? 18.341 -3.875 -16.107 1.00 98.12 80 ILE A C 1
ATOM 604 O O . ILE A 1 80 ? 17.637 -3.070 -15.498 1.00 98.12 80 ILE A O 1
ATOM 608 N N . ASP A 1 81 ? 17.909 -4.517 -17.187 1.00 98.56 81 ASP A N 1
ATOM 609 C CA . ASP A 1 81 ? 16.562 -4.360 -17.715 1.00 98.56 81 ASP A CA 1
ATOM 610 C C . ASP A 1 81 ? 15.495 -4.862 -16.744 1.00 98.56 81 ASP A C 1
ATOM 612 O O . ASP A 1 81 ? 15.596 -5.937 -16.137 1.00 98.56 81 ASP A O 1
ATOM 616 N N . HIS A 1 82 ? 14.396 -4.118 -16.695 1.00 98.69 82 HIS A N 1
ATOM 617 C CA . HIS A 1 82 ? 13.199 -4.489 -15.964 1.00 98.69 82 HIS A CA 1
ATOM 618 C C . HIS A 1 82 ? 11.942 -4.330 -16.806 1.00 98.69 82 HIS A C 1
ATOM 620 O O . HIS A 1 82 ? 11.963 -4.051 -17.996 1.00 98.69 82 HIS A O 1
ATOM 626 N N . ASN A 1 83 ? 10.811 -4.616 -16.183 1.00 98.44 83 ASN A N 1
ATOM 627 C CA . ASN A 1 83 ? 9.488 -4.498 -16.762 1.00 98.44 83 ASN A CA 1
ATOM 628 C C . ASN A 1 83 ? 8.516 -4.209 -15.623 1.00 98.44 83 ASN A C 1
ATOM 630 O O . ASN A 1 83 ? 8.726 -4.679 -14.497 1.00 98.44 83 ASN A O 1
ATOM 634 N N . ILE A 1 84 ? 7.445 -3.488 -15.935 1.00 98.62 84 ILE A N 1
ATOM 635 C CA . ILE A 1 84 ? 6.324 -3.275 -15.030 1.00 98.62 84 ILE A CA 1
ATOM 636 C C . ILE A 1 84 ? 5.045 -3.558 -15.804 1.00 98.62 84 ILE A C 1
ATOM 638 O O . ILE A 1 84 ? 4.791 -2.979 -16.859 1.00 98.62 84 ILE A O 1
ATOM 642 N N . TYR A 1 85 ? 4.234 -4.461 -15.269 1.00 98.44 85 TYR A N 1
ATOM 643 C CA . TYR A 1 85 ? 2.924 -4.782 -15.817 1.00 98.44 85 TYR A CA 1
ATOM 644 C C . TYR A 1 85 ? 1.899 -4.952 -14.699 1.00 98.44 85 TYR A C 1
ATOM 646 O O . TYR A 1 85 ? 2.241 -5.341 -13.576 1.00 98.44 85 TYR A O 1
ATOM 654 N N . ALA A 1 86 ? 0.631 -4.738 -15.040 1.00 98.12 86 ALA A N 1
ATOM 655 C CA . ALA A 1 86 ? -0.516 -5.096 -14.219 1.00 98.12 86 ALA A CA 1
ATOM 656 C C . ALA A 1 86 ? -1.526 -5.903 -15.039 1.00 98.12 86 ALA A C 1
ATOM 658 O O . ALA A 1 86 ? -1.763 -5.639 -16.218 1.00 98.12 86 ALA A O 1
ATOM 659 N N . ASN A 1 87 ? -2.162 -6.872 -14.387 1.00 97.06 87 ASN A N 1
ATOM 660 C CA . ASN A 1 87 ? -3.350 -7.543 -14.901 1.00 97.06 87 ASN A CA 1
ATOM 661 C C . ASN A 1 87 ? -4.301 -7.788 -13.728 1.00 97.06 87 ASN A C 1
ATOM 663 O O . ASN A 1 87 ? -4.123 -8.734 -12.959 1.00 97.06 87 ASN A O 1
ATOM 667 N N . SER A 1 88 ? -5.269 -6.895 -13.564 1.00 96.56 88 SER A N 1
ATOM 668 C CA . SER A 1 88 ? -6.235 -6.875 -12.470 1.00 96.56 88 SER A CA 1
ATOM 669 C C . SER A 1 88 ? -7.656 -6.932 -13.039 1.00 96.56 88 SER A C 1
ATOM 671 O O . SER A 1 88 ? -8.296 -5.887 -13.181 1.00 96.56 88 SER A O 1
ATOM 673 N N . PRO A 1 89 ? -8.181 -8.137 -13.341 1.00 94.38 89 PRO A N 1
ATOM 674 C CA . PRO A 1 89 ? -9.539 -8.294 -13.864 1.00 94.38 89 PRO A CA 1
ATOM 675 C C . PRO A 1 89 ? -10.610 -7.729 -12.927 1.00 94.38 89 PRO A C 1
ATOM 677 O O . PRO A 1 89 ? -11.572 -7.130 -13.386 1.00 94.38 89 PRO A O 1
ATOM 680 N N . THR A 1 90 ? -10.415 -7.851 -11.608 1.00 93.94 90 THR A N 1
ATOM 681 C CA . THR A 1 90 ? -11.372 -7.369 -10.595 1.00 93.94 90 THR A CA 1
ATOM 682 C C . THR A 1 90 ? -11.559 -5.856 -10.605 1.00 93.94 90 THR A C 1
ATOM 684 O O . THR A 1 90 ? -12.595 -5.378 -10.166 1.00 93.94 90 THR A O 1
ATOM 687 N N . HIS A 1 91 ? -10.560 -5.110 -11.082 1.00 95.56 91 HIS A N 1
ATOM 688 C CA . HIS A 1 91 ? -10.603 -3.648 -11.174 1.00 95.56 91 HIS A CA 1
ATOM 689 C C . HIS A 1 91 ? -10.608 -3.160 -12.629 1.00 95.56 91 HIS A C 1
ATOM 691 O O . HIS A 1 91 ? -10.492 -1.965 -12.859 1.00 95.56 91 HIS A O 1
ATOM 697 N N . ASN A 1 92 ? -10.687 -4.073 -13.607 1.00 95.88 92 ASN A N 1
ATOM 698 C CA . ASN A 1 92 ? -10.546 -3.778 -15.034 1.00 95.88 92 ASN A CA 1
ATOM 699 C C . ASN A 1 92 ? -9.283 -2.960 -15.393 1.00 95.88 92 ASN A C 1
ATOM 701 O O . ASN A 1 92 ? -9.309 -2.118 -16.284 1.00 95.88 92 ASN A O 1
ATOM 705 N N . VAL A 1 93 ? -8.161 -3.207 -14.706 1.00 97.06 93 VAL A N 1
ATOM 706 C CA . VAL A 1 93 ? -6.884 -2.531 -14.994 1.00 97.06 93 VAL A CA 1
ATOM 707 C C . VAL A 1 93 ? -5.910 -3.513 -15.625 1.00 97.06 93 VAL A C 1
ATOM 709 O O . VAL A 1 93 ? -5.586 -4.548 -15.035 1.00 97.06 93 VAL A O 1
ATOM 712 N N . LYS A 1 94 ? -5.398 -3.174 -16.808 1.00 97.12 94 LYS A N 1
ATOM 713 C CA . LYS A 1 94 ? -4.379 -3.953 -17.510 1.00 97.12 94 LYS A CA 1
ATOM 714 C C . LYS A 1 94 ? -3.435 -3.026 -18.263 1.00 97.12 94 LYS A C 1
ATOM 716 O O . LYS A 1 94 ? -3.882 -2.219 -19.067 1.00 97.12 94 LYS A O 1
ATOM 721 N N . PHE A 1 95 ? -2.139 -3.184 -18.035 1.00 97.75 95 PHE A N 1
ATOM 722 C CA . PHE A 1 95 ? -1.100 -2.499 -18.799 1.00 97.75 95 PHE A CA 1
ATOM 723 C C . PHE A 1 95 ? 0.199 -3.302 -18.769 1.00 97.75 95 PHE A C 1
ATOM 725 O O . PHE A 1 95 ? 0.404 -4.158 -17.904 1.00 97.75 95 PHE A O 1
ATOM 732 N N . ASP A 1 96 ? 1.081 -2.999 -19.709 1.00 98.12 96 ASP A N 1
ATOM 733 C CA . ASP A 1 96 ? 2.444 -3.506 -19.765 1.00 98.12 96 ASP A CA 1
ATOM 734 C C . ASP A 1 96 ? 3.332 -2.426 -20.378 1.00 98.12 96 ASP A C 1
ATOM 736 O O . ASP A 1 96 ? 3.060 -1.972 -21.487 1.00 98.12 96 ASP A O 1
ATOM 740 N N . LEU A 1 97 ? 4.360 -2.000 -19.646 1.00 98.00 97 LEU A N 1
ATOM 741 C CA . LEU A 1 97 ? 5.264 -0.936 -20.086 1.00 98.00 97 LEU A CA 1
ATOM 742 C C . LEU A 1 97 ? 6.337 -1.422 -21.071 1.00 98.00 97 LEU A C 1
ATOM 744 O O . LEU A 1 97 ? 7.097 -0.611 -21.590 1.00 98.00 97 LEU A O 1
ATOM 748 N N . GLY A 1 98 ? 6.426 -2.733 -21.316 1.00 98.12 98 GLY A N 1
ATOM 749 C CA . GLY A 1 98 ? 7.551 -3.318 -22.041 1.00 98.12 98 GLY A CA 1
ATOM 750 C C . GLY A 1 98 ? 8.829 -3.340 -21.197 1.00 98.12 98 GLY A C 1
ATOM 751 O O . GLY A 1 98 ? 8.781 -3.203 -19.970 1.00 98.12 98 GLY A O 1
ATOM 752 N N . LEU A 1 99 ? 9.970 -3.594 -21.839 1.00 98.12 99 LEU A N 1
ATOM 753 C CA . LEU A 1 99 ? 11.259 -3.559 -21.152 1.00 98.12 99 LEU A CA 1
ATOM 754 C C . LEU A 1 99 ? 11.687 -2.108 -20.905 1.00 98.12 99 LEU A C 1
ATOM 756 O O . LEU A 1 99 ? 11.728 -1.301 -21.829 1.00 98.12 99 LEU A O 1
ATOM 760 N N . LEU A 1 100 ? 12.020 -1.811 -19.654 1.00 98.44 100 LEU A N 1
ATOM 761 C CA . LEU A 1 100 ? 12.641 -0.574 -19.206 1.00 98.44 100 LEU A CA 1
ATOM 762 C C . LEU A 1 100 ? 14.145 -0.819 -19.100 1.00 98.44 100 LEU A C 1
ATOM 764 O O . LEU A 1 100 ? 14.573 -1.616 -18.264 1.00 98.44 100 LEU A O 1
ATOM 768 N N . GLN A 1 101 ? 14.931 -0.141 -19.929 1.00 98.62 101 GLN A N 1
ATOM 769 C CA . GLN A 1 101 ? 16.393 -0.141 -19.837 1.00 98.62 101 GLN A CA 1
ATOM 770 C C . GLN A 1 101 ? 16.854 0.564 -18.543 1.00 98.62 101 GLN A C 1
ATOM 772 O O . GLN A 1 101 ? 16.076 1.332 -17.962 1.00 98.62 101 GLN A O 1
ATOM 777 N N . PRO A 1 102 ? 18.099 0.355 -18.079 1.00 98.56 102 PRO A N 1
ATOM 778 C CA . PRO A 1 102 ? 18.661 1.107 -16.960 1.00 98.56 102 PRO A CA 1
ATOM 779 C C . PRO A 1 102 ? 18.479 2.620 -17.125 1.00 98.56 102 PRO A C 1
ATOM 781 O O . PRO A 1 102 ? 18.743 3.175 -18.195 1.00 98.56 102 PRO A O 1
ATOM 784 N N . LYS A 1 103 ? 18.053 3.295 -16.052 1.00 96.69 103 LYS A N 1
ATOM 785 C CA . LYS A 1 103 ? 17.764 4.743 -15.979 1.00 96.69 103 LYS A CA 1
ATOM 786 C C . LYS A 1 103 ? 16.603 5.221 -16.857 1.00 96.69 103 LYS A C 1
ATOM 788 O O . LYS A 1 103 ? 16.396 6.428 -16.981 1.00 96.69 103 LYS A O 1
ATOM 793 N N . GLN A 1 104 ? 15.843 4.315 -17.468 1.00 98.44 104 GLN A N 1
ATOM 794 C CA . GLN A 1 104 ? 14.652 4.678 -18.227 1.00 98.44 104 GLN A CA 1
ATOM 795 C C . GLN A 1 104 ? 13.486 4.992 -17.284 1.00 98.44 104 GLN A C 1
ATOM 797 O O . GLN A 1 104 ? 13.301 4.338 -16.254 1.00 98.44 104 GLN A O 1
ATOM 802 N N . SER A 1 105 ? 12.658 5.955 -17.685 1.00 98.00 105 SER A N 1
ATOM 803 C CA . SER A 1 105 ? 11.364 6.213 -17.066 1.00 98.00 105 SER A CA 1
ATOM 804 C C . SER A 1 105 ? 10.239 6.263 -18.099 1.00 98.00 105 SER A C 1
ATOM 806 O O . SER A 1 105 ? 10.443 6.617 -19.262 1.00 98.00 105 SER A O 1
ATOM 808 N N . ILE A 1 106 ? 9.039 5.874 -17.675 1.00 98.25 106 ILE A N 1
ATOM 809 C CA . ILE A 1 106 ? 7.795 6.010 -18.434 1.00 98.25 106 ILE A CA 1
ATOM 810 C C . ILE A 1 106 ? 6.745 6.612 -17.505 1.00 98.25 106 ILE A C 1
ATOM 812 O O . ILE A 1 106 ? 6.558 6.138 -16.388 1.00 98.25 106 ILE A O 1
ATOM 816 N N . THR A 1 107 ? 6.021 7.620 -17.980 1.00 97.94 107 THR A N 1
ATOM 817 C CA . THR A 1 107 ? 4.904 8.222 -17.249 1.00 97.94 107 THR A CA 1
ATOM 818 C C . THR A 1 107 ? 3.583 7.759 -17.851 1.00 97.94 107 THR A C 1
ATOM 820 O O . THR A 1 107 ? 3.371 7.915 -19.054 1.00 97.94 107 THR A O 1
ATOM 823 N N . LEU A 1 108 ? 2.667 7.247 -17.027 1.00 96.38 108 LEU A N 1
ATOM 824 C CA . LEU A 1 108 ? 1.286 6.965 -17.435 1.00 96.38 108 LEU A CA 1
ATOM 825 C C . LEU A 1 108 ? 0.291 7.816 -16.651 1.00 96.38 108 LEU A C 1
ATOM 827 O O . LEU A 1 108 ? 0.521 8.152 -15.491 1.00 96.38 108 LEU A O 1
ATOM 831 N N . SER A 1 109 ? -0.847 8.124 -17.273 1.00 95.56 109 SER A N 1
ATOM 832 C CA . SER A 1 109 ? -2.012 8.599 -16.528 1.00 95.56 109 SER A CA 1
ATOM 833 C C . SER A 1 109 ? -2.743 7.418 -15.894 1.00 95.56 109 SER A C 1
ATOM 835 O O . SER A 1 109 ? -2.858 6.354 -16.504 1.00 95.56 109 SER A O 1
ATOM 837 N N . ASN A 1 110 ? -3.252 7.613 -14.680 1.00 94.44 110 ASN A N 1
ATOM 838 C CA . ASN A 1 110 ? -4.112 6.648 -13.998 1.00 94.44 110 ASN A CA 1
ATOM 839 C C . ASN A 1 110 ? -5.608 7.020 -14.059 1.00 94.44 110 ASN A C 1
ATOM 841 O O . ASN A 1 110 ? -6.379 6.512 -13.248 1.00 94.44 110 ASN A O 1
ATOM 845 N N . SER A 1 111 ? -6.026 7.893 -14.986 1.00 92.12 111 SER A N 1
ATOM 846 C CA . SER A 1 111 ? -7.429 8.326 -15.136 1.00 92.12 111 SER A CA 1
ATOM 847 C C . SER A 1 111 ? -8.411 7.167 -15.304 1.00 92.12 111 SER A C 1
ATOM 849 O O . SER A 1 111 ? -9.538 7.228 -14.824 1.00 92.12 111 SER A O 1
ATOM 851 N N . ASP A 1 112 ? -7.965 6.090 -15.950 1.00 92.38 112 ASP A N 1
ATOM 852 C CA . ASP A 1 112 ? -8.801 4.923 -16.243 1.00 92.38 112 ASP A CA 1
ATOM 853 C C . ASP A 1 112 ? -8.756 3.877 -15.117 1.00 92.38 112 ASP A C 1
ATOM 855 O O . ASP A 1 112 ? -9.348 2.801 -15.223 1.00 92.38 112 ASP A O 1
ATOM 859 N N . TRP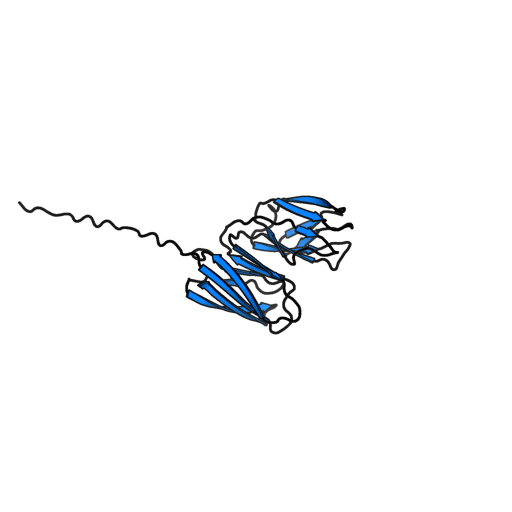 A 1 113 ? -8.017 4.148 -14.037 1.00 96.19 113 TRP A N 1
ATOM 860 C CA . TRP A 1 113 ? -7.946 3.260 -12.884 1.00 96.19 113 TRP A CA 1
ATOM 861 C C . TRP A 1 113 ? -9.028 3.661 -11.882 1.00 96.19 113 TRP A C 1
ATOM 863 O O . TRP A 1 113 ? -9.095 4.831 -11.501 1.00 96.19 113 TRP A O 1
ATOM 873 N N . PRO A 1 114 ? -9.853 2.721 -11.388 1.00 96.50 114 PRO A N 1
ATOM 874 C CA . PRO A 1 114 ? -10.884 3.065 -10.419 1.00 96.50 114 PRO A CA 1
ATOM 875 C C . PRO A 1 114 ? -10.277 3.671 -9.150 1.00 96.50 114 PRO A C 1
ATOM 877 O O . PRO A 1 114 ? -9.229 3.222 -8.674 1.00 96.50 114 PRO A O 1
ATOM 880 N N . THR A 1 115 ? -10.935 4.679 -8.585 1.00 94.50 115 THR A N 1
ATOM 881 C CA . THR A 1 115 ? -10.628 5.154 -7.231 1.00 94.50 115 THR A CA 1
ATOM 882 C C . THR A 1 115 ? -10.894 4.035 -6.222 1.00 94.50 115 THR A C 1
ATOM 884 O O . THR A 1 115 ? -11.758 3.187 -6.442 1.00 94.50 115 THR A O 1
ATOM 887 N N . ASP A 1 116 ? -10.138 4.015 -5.126 1.00 93.31 116 ASP A N 1
ATOM 888 C CA . ASP A 1 116 ? -10.140 2.962 -4.103 1.00 93.31 116 ASP A CA 1
ATOM 889 C C . ASP A 1 116 ? -9.675 1.576 -4.591 1.00 93.31 116 ASP A C 1
ATOM 891 O O . ASP A 1 116 ? -9.760 0.590 -3.853 1.00 93.31 116 ASP A O 1
ATOM 895 N N . ALA A 1 117 ? -9.128 1.475 -5.807 1.00 95.00 117 ALA A N 1
ATOM 896 C CA . ALA A 1 117 ? -8.552 0.234 -6.305 1.00 95.00 117 ALA A CA 1
ATOM 897 C C . ALA A 1 117 ? -7.119 0.039 -5.806 1.00 95.00 117 ALA A C 1
ATOM 899 O O . ALA A 1 117 ? -6.290 0.948 -5.859 1.00 95.00 117 ALA A O 1
ATOM 900 N N . VAL A 1 118 ? -6.796 -1.198 -5.422 1.00 96.75 118 VAL A N 1
ATOM 901 C CA . VAL A 1 118 ? -5.411 -1.626 -5.198 1.00 96.75 118 VAL A CA 1
ATOM 902 C C . VAL A 1 118 ? -5.078 -2.753 -6.162 1.00 96.75 118 VAL A C 1
ATOM 904 O O . VAL A 1 118 ? -5.659 -3.840 -6.105 1.00 96.75 118 VAL A O 1
ATOM 907 N N . ILE A 1 119 ? -4.133 -2.497 -7.062 1.00 97.38 119 ILE A N 1
ATOM 908 C CA . ILE A 1 119 ? -3.737 -3.418 -8.129 1.00 97.38 119 ILE A CA 1
ATOM 909 C C . ILE A 1 119 ? -2.349 -3.983 -7.858 1.00 97.38 119 ILE A C 1
ATOM 911 O O . ILE A 1 119 ? -1.473 -3.303 -7.330 1.00 97.38 119 ILE A O 1
ATOM 915 N N . ARG A 1 120 ? -2.126 -5.247 -8.223 1.00 98.19 120 ARG A N 1
ATOM 916 C CA . ARG A 1 120 ? -0.796 -5.861 -8.161 1.00 98.19 120 ARG A CA 1
ATOM 917 C C . ARG A 1 120 ? -0.006 -5.518 -9.420 1.00 98.19 1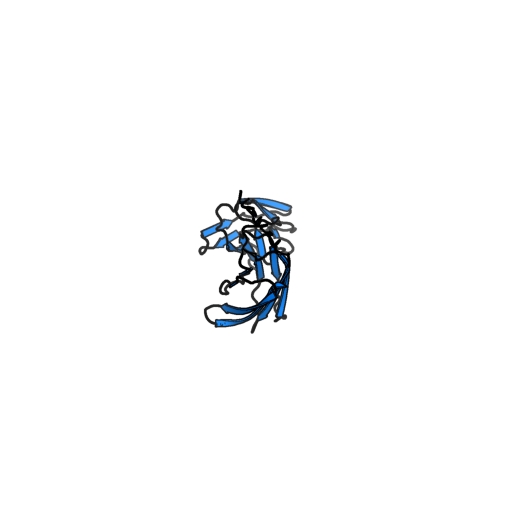20 ARG A C 1
ATOM 919 O O . ARG A 1 120 ? -0.517 -5.715 -10.522 1.00 98.19 120 ARG A O 1
ATOM 926 N N . ILE A 1 121 ? 1.257 -5.146 -9.238 1.00 98.62 121 ILE A N 1
ATOM 927 C CA . ILE A 1 121 ? 2.245 -5.029 -10.314 1.00 98.62 121 ILE A CA 1
ATOM 928 C C . ILE A 1 121 ? 3.354 -6.072 -10.175 1.00 98.62 121 ILE A C 1
ATOM 930 O O . ILE A 1 121 ? 3.598 -6.616 -9.091 1.00 98.62 121 ILE A O 1
ATOM 934 N N . GLY A 1 122 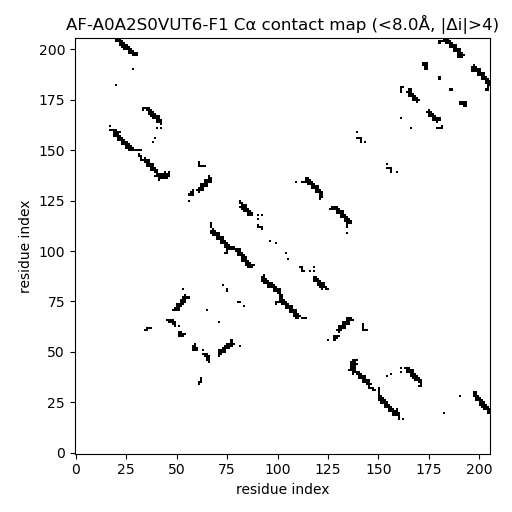? 4.021 -6.372 -11.284 1.00 98.50 122 GLY A N 1
ATOM 935 C CA . GLY A 1 122 ? 5.154 -7.292 -11.329 1.00 98.50 122 GLY A CA 1
ATOM 936 C C . GLY A 1 122 ? 6.105 -7.002 -12.485 1.00 98.50 122 GLY A C 1
ATOM 937 O O . GLY A 1 122 ? 5.842 -6.124 -13.301 1.00 98.50 122 GLY A O 1
ATOM 938 N N . CYS A 1 123 ? 7.184 -7.782 -12.557 1.00 98.62 123 CYS A N 1
ATOM 939 C CA . CYS A 1 123 ? 8.127 -7.796 -13.675 1.00 98.62 123 CYS A CA 1
ATOM 940 C C . CYS A 1 123 ? 8.064 -9.156 -14.378 1.00 98.62 123 CYS A C 1
ATOM 942 O O . CYS A 1 123 ? 8.128 -10.195 -13.716 1.00 98.62 123 CYS A O 1
ATOM 944 N N . LYS A 1 124 ? 7.926 -9.174 -15.708 1.00 97.75 124 LYS A N 1
ATOM 945 C CA . LYS A 1 124 ? 7.861 -10.425 -16.485 1.00 97.75 124 LYS A CA 1
ATOM 946 C C . LYS A 1 124 ? 9.167 -11.220 -16.456 1.00 97.75 124 LYS A C 1
ATOM 948 O O . LYS A 1 124 ? 9.129 -12.425 -16.232 1.00 97.75 124 LYS A O 1
ATOM 953 N N . ILE A 1 125 ? 10.303 -10.549 -16.645 1.00 97.62 125 ILE A N 1
ATOM 954 C CA . ILE A 1 125 ? 11.631 -11.188 -16.706 1.00 97.62 125 ILE A CA 1
ATOM 955 C C . ILE A 1 125 ? 12.210 -11.517 -15.319 1.00 97.62 125 ILE A C 1
ATOM 957 O O . ILE A 1 125 ? 13.119 -12.333 -15.202 1.00 97.62 125 ILE A O 1
ATOM 961 N N . HIS A 1 126 ? 11.615 -10.972 -14.251 1.00 97.62 126 HIS A N 1
ATOM 962 C CA . HIS A 1 126 ? 11.963 -11.266 -12.860 1.00 97.62 126 HIS A CA 1
ATOM 963 C C . HIS A 1 126 ? 10.700 -11.604 -12.041 1.00 97.62 126 HIS A C 1
ATOM 965 O O . HIS A 1 126 ? 10.235 -10.784 -11.247 1.00 97.62 126 HIS A O 1
ATOM 971 N N . PRO A 1 127 ? 10.134 -12.822 -12.162 1.00 95.44 127 PRO A N 1
ATOM 972 C CA . PRO A 1 127 ? 8.798 -13.147 -11.635 1.00 95.44 127 PRO A CA 1
ATOM 973 C C . PRO A 1 127 ? 8.625 -13.026 -10.112 1.00 95.44 127 PRO A C 1
ATOM 975 O O . PRO A 1 127 ? 7.499 -13.010 -9.606 1.00 95.44 127 PRO A O 1
ATOM 978 N N . LYS A 1 128 ? 9.732 -12.964 -9.361 1.00 96.62 128 LYS A N 1
ATOM 979 C CA . LYS A 1 128 ? 9.723 -12.741 -7.908 1.00 96.62 128 LYS A CA 1
ATOM 980 C C . LYS A 1 128 ? 9.439 -11.279 -7.538 1.00 96.62 128 LYS A C 1
ATOM 982 O O . LYS A 1 128 ? 8.952 -11.040 -6.433 1.00 96.62 128 LYS A O 1
ATOM 987 N N . MET A 1 129 ? 9.689 -10.330 -8.444 1.00 98.12 129 MET A N 1
ATOM 988 C CA . MET A 1 129 ? 9.355 -8.921 -8.252 1.00 98.12 129 MET A CA 1
ATOM 989 C C . MET A 1 129 ? 7.844 -8.746 -8.215 1.00 98.12 129 MET A C 1
ATOM 991 O O . MET A 1 129 ? 7.116 -9.146 -9.129 1.00 98.12 129 MET A O 1
ATOM 995 N N . LYS A 1 130 ? 7.366 -8.123 -7.145 1.00 97.56 130 LYS A N 1
ATOM 996 C CA . LYS A 1 130 ? 5.963 -7.769 -6.979 1.00 97.56 130 LYS A CA 1
ATOM 997 C C . LYS A 1 130 ? 5.845 -6.536 -6.104 1.00 97.56 130 LYS A C 1
ATOM 999 O O . LYS A 1 130 ? 6.611 -6.386 -5.160 1.00 97.56 130 LYS A O 1
ATOM 1004 N N . SER A 1 131 ? 4.844 -5.727 -6.387 1.00 98.56 131 SER A N 1
ATOM 1005 C CA . SER A 1 131 ? 4.406 -4.638 -5.523 1.00 98.56 131 SER A CA 1
ATOM 1006 C C . SER A 1 131 ? 2.912 -4.403 -5.759 1.00 98.56 131 SER A C 1
ATOM 1008 O O . SER A 1 131 ? 2.262 -5.167 -6.488 1.00 98.56 131 SER A O 1
ATOM 1010 N N . TYR A 1 132 ? 2.359 -3.379 -5.130 1.00 98.38 132 TYR A N 1
ATOM 1011 C CA . TYR A 1 132 ? 0.988 -2.935 -5.333 1.00 98.38 132 TYR A CA 1
ATOM 1012 C C . TYR A 1 132 ? 0.954 -1.445 -5.639 1.00 98.38 132 TYR A C 1
ATOM 1014 O O . TYR A 1 132 ? 1.822 -0.707 -5.189 1.00 98.38 132 TYR A O 1
ATOM 1022 N N . ILE A 1 133 ? -0.065 -1.007 -6.366 1.00 97.88 133 ILE A N 1
ATOM 1023 C CA . ILE A 1 133 ? -0.387 0.408 -6.523 1.00 97.88 133 ILE A CA 1
ATOM 1024 C C . ILE A 1 133 ? -1.804 0.614 -6.008 1.00 97.88 133 ILE A C 1
ATOM 1026 O O . ILE A 1 133 ? -2.722 -0.070 -6.461 1.00 97.88 133 ILE A O 1
ATOM 1030 N N . ALA A 1 134 ? -1.975 1.528 -5.062 1.00 97.25 134 ALA A N 1
ATOM 1031 C CA . ALA A 1 134 ? -3.267 1.941 -4.542 1.00 97.25 134 ALA A CA 1
ATOM 1032 C C . ALA A 1 134 ? -3.649 3.300 -5.108 1.00 97.25 134 ALA A C 1
ATOM 1034 O O . ALA A 1 134 ? -2.958 4.281 -4.860 1.00 97.25 134 ALA A O 1
ATOM 1035 N N . ASN A 1 135 ? -4.747 3.348 -5.852 1.00 97.12 135 ASN A N 1
ATOM 1036 C CA . ASN A 1 135 ? -5.298 4.571 -6.414 1.00 97.12 135 ASN A CA 1
ATOM 1037 C C . ASN A 1 135 ? -6.346 5.156 -5.460 1.00 97.12 135 ASN A C 1
ATOM 1039 O O . ASN A 1 135 ? -7.535 4.871 -5.595 1.00 97.12 135 ASN A O 1
ATOM 1043 N N . VAL A 1 136 ? -5.912 5.904 -4.447 1.00 95.56 136 VAL A N 1
ATOM 1044 C CA . VAL A 1 136 ? -6.771 6.352 -3.334 1.00 95.56 136 VAL A CA 1
ATOM 1045 C C . VAL A 1 136 ? -6.683 7.862 -3.158 1.00 95.56 136 VAL A C 1
ATOM 1047 O O . VAL A 1 136 ? -5.602 8.439 -3.234 1.00 95.56 136 VAL A O 1
ATOM 1050 N N . ALA A 1 137 ? -7.826 8.501 -2.917 1.00 94.31 137 ALA A N 1
ATOM 1051 C CA . ALA A 1 137 ? -7.882 9.915 -2.568 1.00 94.31 137 ALA A CA 1
ATOM 1052 C C . ALA A 1 137 ? -7.742 10.048 -1.046 1.00 94.31 137 ALA A C 1
ATOM 1054 O O . ALA A 1 137 ? -8.637 9.656 -0.295 1.00 94.31 137 ALA A O 1
ATOM 1055 N N . SER A 1 138 ? -6.580 10.520 -0.609 1.00 93.88 138 SER A N 1
ATOM 1056 C CA . SER A 1 138 ? -6.162 10.514 0.786 1.00 93.88 138 SER A CA 1
ATOM 1057 C C . SER A 1 138 ? -5.259 11.705 1.078 1.00 93.88 138 SER A C 1
ATOM 1059 O O . SER A 1 138 ? -4.282 11.921 0.371 1.00 93.88 138 SER A O 1
ATOM 1061 N N . SER A 1 139 ? -5.507 12.447 2.152 1.00 92.19 139 SER A N 1
ATOM 1062 C CA . SER A 1 139 ? -4.558 13.458 2.642 1.00 92.19 139 SER A CA 1
ATOM 1063 C C . SER A 1 139 ? -3.410 12.850 3.453 1.00 92.19 139 SER A C 1
ATOM 1065 O O . SER A 1 139 ? -2.330 13.432 3.532 1.00 92.19 139 SER A O 1
ATOM 1067 N N . ASN A 1 140 ? -3.623 11.669 4.046 1.00 93.31 140 ASN A N 1
ATOM 1068 C CA . ASN A 1 140 ? -2.662 11.042 4.948 1.00 93.31 140 ASN A CA 1
ATOM 1069 C C . ASN A 1 140 ? -2.692 9.517 4.843 1.00 93.31 140 ASN A C 1
ATOM 1071 O O . ASN A 1 140 ? -3.752 8.894 4.925 1.00 93.31 140 ASN A O 1
ATOM 1075 N N . SER A 1 141 ? -1.524 8.912 4.652 1.00 94.25 141 SER A N 1
ATOM 1076 C CA . SER A 1 141 ? -1.415 7.480 4.416 1.00 94.25 141 SER A CA 1
ATOM 1077 C C . SER A 1 141 ? -0.055 6.924 4.807 1.00 94.25 141 SER A C 1
ATOM 1079 O O . SER A 1 141 ? 0.943 7.640 4.868 1.00 94.25 141 SER A O 1
ATOM 1081 N N . GLN A 1 142 ? -0.017 5.616 5.031 1.00 95.31 142 GLN A N 1
ATOM 1082 C CA . GLN A 1 142 ? 1.195 4.882 5.328 1.00 95.31 142 GLN A CA 1
ATOM 1083 C C . GLN A 1 142 ? 1.169 3.496 4.686 1.00 95.31 142 GLN A C 1
ATOM 1085 O O . GLN A 1 142 ? 0.211 2.724 4.815 1.00 95.31 142 GLN A O 1
ATOM 1090 N N . VAL A 1 143 ? 2.272 3.169 4.014 1.00 96.25 143 VAL A N 1
ATOM 1091 C CA . VAL A 1 143 ? 2.568 1.816 3.546 1.00 96.25 143 VAL A CA 1
ATOM 1092 C C . VAL A 1 143 ? 3.181 1.027 4.694 1.00 96.25 143 VAL A C 1
ATOM 1094 O O . VAL A 1 143 ? 4.120 1.477 5.347 1.00 96.25 143 VAL A O 1
ATOM 1097 N N . ILE A 1 144 ? 2.671 -0.179 4.919 1.00 97.00 144 ILE A N 1
ATOM 1098 C CA . ILE A 1 144 ? 3.142 -1.088 5.958 1.00 97.00 144 ILE A CA 1
ATOM 1099 C C . ILE A 1 144 ? 3.912 -2.220 5.282 1.00 97.00 144 ILE A C 1
ATOM 1101 O O . ILE A 1 144 ? 3.335 -3.051 4.573 1.00 97.00 144 ILE A O 1
ATOM 1105 N N . ALA A 1 145 ? 5.224 -2.256 5.498 1.00 95.31 145 ALA A N 1
ATOM 1106 C CA . ALA A 1 145 ? 6.059 -3.376 5.093 1.00 95.31 145 ALA A CA 1
ATOM 1107 C C . ALA A 1 145 ? 6.031 -4.445 6.190 1.00 95.31 145 ALA A C 1
ATOM 1109 O O . ALA A 1 145 ? 6.458 -4.211 7.318 1.00 95.31 145 ALA A O 1
ATOM 1110 N N . PHE A 1 146 ? 5.518 -5.625 5.852 1.00 96.06 146 PHE A N 1
ATOM 1111 C CA . PHE A 1 146 ? 5.472 -6.751 6.773 1.00 96.06 146 PHE A CA 1
ATOM 1112 C C . PHE A 1 146 ? 6.620 -7.727 6.502 1.00 96.06 146 PHE A C 1
ATOM 1114 O O . PHE A 1 146 ? 6.942 -8.055 5.356 1.00 96.06 146 PHE A O 1
ATOM 1121 N N . ASP A 1 147 ? 7.183 -8.257 7.577 1.00 92.50 147 ASP A N 1
ATOM 1122 C CA . ASP A 1 147 ? 8.174 -9.324 7.583 1.00 92.50 147 ASP A CA 1
ATOM 1123 C C . ASP A 1 147 ? 7.540 -10.651 8.049 1.00 92.50 147 ASP A C 1
ATOM 1125 O O . ASP A 1 147 ? 6.344 -10.750 8.308 1.00 92.50 147 ASP A O 1
ATOM 1129 N N . ASN A 1 148 ? 8.309 -11.738 8.073 1.00 87.75 148 ASN A N 1
ATOM 1130 C CA . ASN A 1 148 ? 7.790 -13.070 8.399 1.00 87.75 148 ASN A CA 1
ATOM 1131 C C . ASN A 1 148 ? 7.925 -13.479 9.873 1.00 87.75 148 ASN A C 1
ATOM 1133 O O . ASN A 1 148 ? 7.477 -14.5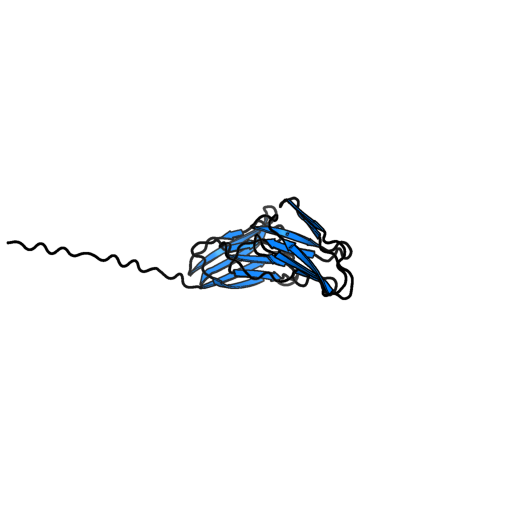75 10.216 1.00 87.75 148 ASN A O 1
ATOM 1137 N N . LYS A 1 149 ? 8.558 -12.659 10.710 1.00 89.44 149 LYS A N 1
ATOM 1138 C CA . LYS A 1 149 ? 8.895 -12.949 12.110 1.00 89.44 149 LYS A CA 1
ATOM 1139 C C . LYS A 1 149 ? 8.046 -12.131 13.078 1.00 89.44 149 LYS A C 1
ATOM 1141 O O . LYS A 1 149 ? 7.674 -12.640 14.133 1.00 89.44 149 LYS A O 1
ATOM 1146 N N . THR A 1 150 ? 7.716 -10.900 12.716 1.00 94.00 150 THR A N 1
ATOM 1147 C CA . THR A 1 150 ? 6.928 -9.991 13.541 1.00 94.00 150 THR A CA 1
ATOM 1148 C C . THR A 1 150 ? 5.444 -10.324 13.415 1.00 94.00 150 THR A C 1
ATOM 1150 O O . THR A 1 150 ? 4.906 -10.519 12.324 1.00 94.00 150 THR A O 1
ATOM 1153 N N . LYS A 1 151 ? 4.769 -10.422 14.561 1.00 94.06 151 LYS A N 1
ATOM 1154 C CA . LYS A 1 151 ? 3.325 -10.690 14.624 1.00 94.06 151 LYS A CA 1
ATOM 1155 C C . LYS A 1 151 ? 2.499 -9.436 14.844 1.00 94.06 151 LYS A C 1
ATOM 1157 O O . LYS A 1 151 ? 1.363 -9.398 14.380 1.00 94.06 151 LYS A O 1
ATOM 1162 N N . THR A 1 152 ? 3.062 -8.453 15.543 1.00 97.38 152 THR A N 1
ATOM 1163 C CA . THR A 1 152 ? 2.366 -7.230 15.932 1.00 97.38 152 THR A CA 1
ATOM 1164 C C . THR A 1 152 ? 3.041 -6.013 15.324 1.00 97.38 152 THR A C 1
ATOM 1166 O O . THR A 1 152 ? 4.253 -5.866 15.428 1.00 97.38 152 THR A O 1
ATOM 1169 N N . TYR A 1 153 ? 2.245 -5.154 14.699 1.00 97.75 153 TYR A N 1
ATOM 1170 C CA . TYR A 1 153 ? 2.687 -3.943 14.019 1.00 97.75 153 TYR A CA 1
ATOM 1171 C C . TYR A 1 153 ? 1.908 -2.750 14.549 1.00 97.75 153 TYR A C 1
ATOM 1173 O O . TYR A 1 153 ? 0.688 -2.843 14.680 1.00 97.75 153 TYR A O 1
ATOM 1181 N N . THR A 1 154 ? 2.603 -1.641 14.788 1.00 97.62 154 THR A N 1
ATOM 1182 C CA . THR A 1 154 ? 2.002 -0.357 15.157 1.00 97.62 154 THR A CA 1
ATOM 1183 C C . THR A 1 154 ? 2.338 0.673 14.088 1.00 97.62 154 THR A C 1
ATOM 1185 O O . THR A 1 154 ? 3.477 0.745 13.631 1.00 97.62 154 THR A O 1
ATOM 1188 N N . VAL A 1 155 ? 1.333 1.430 13.663 1.00 96.69 155 VAL A N 1
ATOM 1189 C CA . VAL A 1 155 ? 1.375 2.366 12.535 1.00 96.69 155 VAL A CA 1
ATOM 1190 C C . VAL A 1 155 ? 0.651 3.634 12.972 1.00 96.69 155 VAL A C 1
ATOM 1192 O O . VAL A 1 155 ? -0.432 3.534 13.553 1.00 96.69 155 VAL A O 1
ATOM 1195 N N . THR A 1 156 ? 1.231 4.805 12.717 1.00 96.62 156 THR A N 1
ATOM 1196 C CA . THR A 1 156 ? 0.670 6.092 13.144 1.00 96.62 156 THR A CA 1
ATOM 1197 C C . THR A 1 156 ? 0.447 7.013 11.955 1.00 96.62 156 THR A C 1
ATOM 1199 O O . THR A 1 156 ? 1.331 7.197 11.127 1.00 96.62 156 THR A O 1
ATOM 1202 N N . LEU A 1 157 ? -0.738 7.616 11.886 1.00 94.44 157 LEU A N 1
ATOM 1203 C CA . LEU A 1 157 ? -1.024 8.716 10.970 1.00 94.44 157 LEU A CA 1
ATOM 1204 C C . LEU A 1 157 ? -1.186 9.976 11.819 1.00 94.44 157 LEU A C 1
ATOM 1206 O O . LEU A 1 157 ? -2.192 10.126 12.513 1.00 94.44 157 LEU A O 1
ATOM 1210 N N . ASP A 1 158 ? -0.177 10.842 11.797 1.00 92.31 158 ASP A N 1
ATOM 1211 C CA . ASP A 1 158 ? -0.158 12.094 12.557 1.00 92.31 158 ASP A CA 1
ATOM 1212 C C . ASP A 1 158 ? -0.821 13.232 11.785 1.00 92.31 158 ASP A C 1
ATOM 1214 O O . ASP A 1 158 ? -0.859 13.218 10.556 1.00 92.31 158 ASP A O 1
ATOM 1218 N N . ASN A 1 159 ? -1.277 14.260 12.500 1.00 88.81 159 ASN A N 1
ATOM 1219 C CA . ASN A 1 159 ? -1.911 15.447 11.922 1.00 88.81 159 ASN A CA 1
ATOM 1220 C C . ASN A 1 159 ? -3.144 15.110 11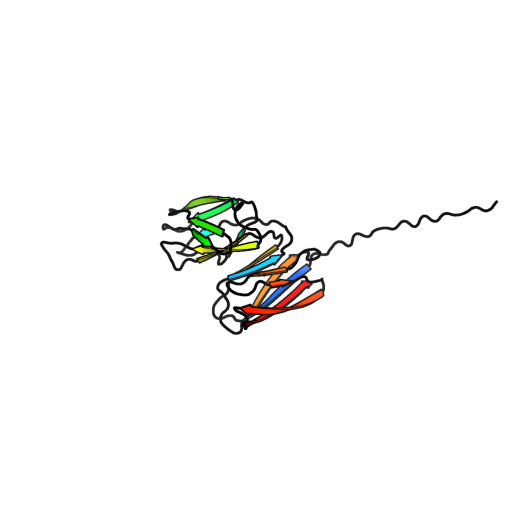.062 1.00 88.81 159 ASN A C 1
ATOM 1222 O O . ASN A 1 159 ? -3.356 15.683 9.993 1.00 88.81 159 ASN A O 1
ATOM 1226 N N . VAL A 1 160 ? -3.955 14.159 11.521 1.00 88.38 160 VAL A N 1
ATOM 1227 C CA . VAL A 1 160 ? -5.159 13.694 10.825 1.00 88.38 160 VAL A CA 1
ATOM 1228 C C . VAL A 1 160 ? -6.415 14.371 11.357 1.00 88.38 160 VAL A C 1
ATOM 1230 O O . VAL A 1 160 ? -6.535 14.616 12.553 1.00 88.38 160 VAL A O 1
ATOM 1233 N N . SER A 1 161 ? -7.380 14.627 10.473 1.00 85.31 161 SER A N 1
ATOM 1234 C CA . SER A 1 161 ? -8.730 15.069 10.836 1.00 85.31 161 SER A CA 1
ATOM 1235 C C . SER A 1 161 ? -9.751 14.095 10.258 1.00 85.31 161 SER A C 1
ATOM 1237 O O . SER A 1 161 ? -10.001 14.064 9.057 1.00 85.31 161 SER A O 1
ATOM 1239 N N . VAL A 1 162 ? -10.338 13.268 11.121 1.00 79.12 162 VAL A N 1
ATOM 1240 C CA . VAL A 1 162 ? -11.257 12.183 10.719 1.00 79.12 162 VAL A CA 1
ATOM 1241 C C . VAL A 1 162 ? -12.722 12.619 10.631 1.00 79.12 162 VAL A C 1
ATOM 1243 O O . VAL A 1 162 ? -13.598 11.784 10.424 1.00 79.12 162 VAL A O 1
ATOM 1246 N N . ALA A 1 163 ? -13.016 13.913 10.815 1.00 70.31 163 ALA A N 1
ATOM 1247 C CA . ALA A 1 163 ? -14.376 14.409 11.042 1.00 70.31 163 ALA A CA 1
ATOM 1248 C C . ALA A 1 163 ? -15.382 13.991 9.951 1.00 70.31 163 ALA A C 1
ATOM 1250 O O . ALA A 1 163 ? -16.550 13.774 10.262 1.00 70.31 163 ALA A O 1
ATOM 1251 N N . ASN A 1 164 ? -14.925 13.826 8.703 1.00 70.62 164 ASN A N 1
ATOM 1252 C CA . ASN A 1 164 ? -15.790 13.569 7.548 1.00 70.62 164 ASN A CA 1
ATOM 1253 C C . ASN A 1 164 ? -15.370 12.356 6.699 1.00 70.62 164 ASN A C 1
ATOM 1255 O O . ASN A 1 164 ? -15.904 12.174 5.607 1.00 70.62 164 ASN A O 1
ATOM 1259 N N . ALA A 1 165 ? -14.423 11.537 7.166 1.00 84.69 165 ALA A N 1
ATOM 1260 C CA . ALA A 1 165 ? -13.805 10.506 6.337 1.00 84.69 165 ALA A CA 1
ATOM 1261 C C . ALA A 1 165 ? -13.444 9.240 7.128 1.00 84.69 165 ALA A C 1
ATOM 1263 O O . ALA A 1 165 ? -12.824 9.339 8.190 1.00 84.69 165 ALA A O 1
ATOM 1264 N N . PRO A 1 166 ? -13.782 8.037 6.625 1.00 93.44 166 PRO A N 1
ATOM 1265 C CA . PRO A 1 166 ? -13.383 6.804 7.279 1.00 93.44 166 PRO A CA 1
ATOM 1266 C C . PRO A 1 166 ? -11.875 6.582 7.149 1.00 93.44 166 PRO A C 1
ATOM 1268 O O . PRO A 1 166 ? -11.281 6.749 6.081 1.00 93.44 166 PRO A O 1
ATOM 1271 N N . PHE A 1 167 ? -11.277 6.073 8.221 1.00 96.00 167 PHE A N 1
ATOM 1272 C CA . PHE A 1 167 ? -10.007 5.370 8.134 1.00 96.00 167 PHE A CA 1
ATOM 1273 C C . PHE A 1 167 ? -10.190 4.092 7.308 1.00 96.00 167 PHE A C 1
ATOM 1275 O O . PHE A 1 167 ? -11.173 3.366 7.483 1.00 96.00 167 PHE A O 1
ATOM 1282 N N . ALA A 1 168 ? -9.230 3.781 6.447 1.00 96.81 168 ALA A N 1
ATOM 1283 C CA . ALA A 1 168 ? -9.210 2.574 5.644 1.00 96.81 168 ALA A CA 1
ATOM 1284 C C . ALA A 1 168 ? -7.927 1.772 5.886 1.00 96.81 168 ALA A C 1
ATOM 1286 O O . ALA A 1 168 ? -6.822 2.311 5.948 1.00 96.81 168 ALA A O 1
ATOM 1287 N N . LEU A 1 169 ? -8.091 0.454 5.986 1.00 98.06 169 LEU A N 1
ATOM 1288 C CA . LEU A 1 169 ? -7.005 -0.513 6.023 1.00 98.06 169 LEU A CA 1
ATOM 1289 C C . LEU A 1 169 ? -7.203 -1.533 4.907 1.00 98.06 169 LEU A C 1
ATOM 1291 O O . LEU A 1 169 ? -8.200 -2.261 4.864 1.00 98.06 169 LEU A O 1
ATOM 1295 N N . TRP A 1 170 ? -6.204 -1.617 4.035 1.00 97.88 170 TRP A N 1
ATOM 1296 C CA . TRP A 1 170 ? -6.125 -2.627 2.994 1.00 97.88 170 TRP A CA 1
ATOM 1297 C C . TRP A 1 170 ? -4.976 -3.598 3.258 1.00 97.88 170 TRP A C 1
ATOM 1299 O O . TRP A 1 170 ? -3.854 -3.207 3.585 1.00 97.88 170 TRP A O 1
ATOM 1309 N N . LEU A 1 171 ? -5.266 -4.888 3.083 1.00 97.88 171 LEU A N 1
ATOM 1310 C CA . LEU A 1 171 ? -4.325 -5.991 3.235 1.00 97.88 171 LEU A CA 1
ATOM 1311 C C . LEU A 1 171 ? -4.561 -7.013 2.098 1.00 97.88 171 LEU A C 1
ATOM 1313 O O . LEU A 1 171 ? -5.699 -7.442 1.890 1.00 97.88 171 LEU A O 1
ATOM 1317 N N . PRO A 1 172 ? -3.521 -7.480 1.378 1.00 96.38 172 PRO A N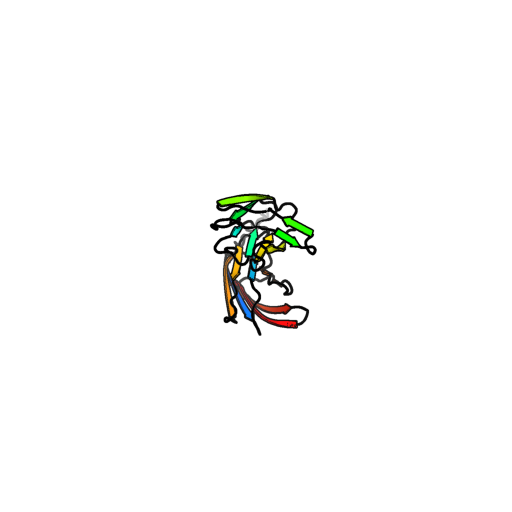 1
ATOM 1318 C CA . PRO A 1 172 ? -3.658 -8.410 0.260 1.00 96.38 172 PRO A CA 1
ATOM 1319 C C . PRO A 1 172 ? -4.441 -9.692 0.588 1.00 96.38 172 PRO A C 1
ATOM 1321 O O . PRO A 1 172 ? -3.987 -10.591 1.316 1.00 96.38 172 PRO A O 1
ATOM 1324 N N . GLY A 1 173 ? -5.614 -9.810 -0.034 1.00 95.12 173 GLY A N 1
ATOM 1325 C CA . GLY A 1 173 ? -6.507 -10.960 0.088 1.00 95.12 173 GLY A CA 1
ATOM 1326 C C . GLY A 1 173 ? -7.209 -11.078 1.440 1.00 95.12 173 GLY A C 1
ATOM 1327 O O . GLY A 1 173 ? -7.669 -12.174 1.751 1.00 95.12 173 GLY A O 1
ATOM 1328 N N . TYR A 1 174 ? -7.227 -10.015 2.241 1.00 97.31 174 TYR A N 1
ATOM 1329 C CA . TYR A 1 174 ? -8.107 -9.860 3.397 1.00 97.31 174 TYR A CA 1
ATOM 1330 C C . TYR A 1 174 ? -9.336 -9.050 2.986 1.00 97.31 174 TYR A C 1
ATOM 1332 O O . TYR A 1 174 ? -9.325 -8.373 1.956 1.00 97.31 174 TYR A O 1
ATOM 1340 N N . ASP A 1 175 ? -10.375 -9.119 3.805 1.00 96.38 175 ASP A N 1
ATOM 1341 C CA . ASP A 1 175 ? -11.563 -8.297 3.633 1.00 96.38 175 ASP A CA 1
ATOM 1342 C C . ASP A 1 175 ? -11.186 -6.826 3.916 1.00 96.38 175 ASP A C 1
ATOM 1344 O O . ASP A 1 175 ? -10.444 -6.560 4.871 1.00 96.38 175 ASP A O 1
ATOM 1348 N N . PRO A 1 176 ? -11.633 -5.865 3.087 1.00 91.94 176 PRO A N 1
ATOM 1349 C CA . PRO A 1 176 ? -11.304 -4.458 3.276 1.00 91.94 176 PRO A CA 1
ATOM 1350 C C . PRO A 1 176 ? -11.933 -3.925 4.566 1.00 91.94 176 PRO A C 1
ATOM 1352 O O . PRO A 1 176 ? -13.084 -4.228 4.883 1.00 91.94 176 PRO A O 1
ATOM 1355 N N . ILE A 1 177 ? -11.189 -3.097 5.298 1.00 97.12 177 ILE A N 1
ATOM 1356 C CA . ILE A 1 177 ? -11.650 -2.488 6.548 1.00 97.12 177 ILE A CA 1
ATOM 1357 C C . ILE A 1 177 ? -11.806 -0.985 6.316 1.00 97.12 177 ILE A C 1
ATOM 1359 O O . ILE A 1 177 ? -10.840 -0.314 5.963 1.00 97.12 177 ILE A O 1
ATOM 1363 N N . LYS A 1 178 ? -13.015 -0.459 6.534 1.00 96.19 178 LYS A N 1
ATOM 1364 C CA . LYS A 1 178 ? -13.311 0.981 6.574 1.00 96.19 178 LYS A CA 1
ATOM 1365 C C . LYS A 1 178 ? -13.997 1.306 7.899 1.00 96.19 178 LYS A C 1
ATOM 1367 O O . LYS A 1 178 ? -14.955 0.632 8.277 1.00 96.19 178 LYS A O 1
ATOM 1372 N N . VAL A 1 179 ? -13.491 2.299 8.623 1.00 95.19 179 VAL A N 1
ATOM 1373 C CA . VAL A 1 179 ? -13.894 2.603 9.999 1.00 95.19 179 VAL A CA 1
ATOM 1374 C C . VAL A 1 179 ? -14.022 4.108 10.185 1.00 95.19 179 VAL A C 1
ATOM 1376 O O . VAL A 1 179 ? -13.042 4.837 10.101 1.00 95.19 179 VAL A O 1
ATOM 1379 N N . ASN A 1 180 ? -15.227 4.565 10.513 1.00 94.62 180 ASN A N 1
ATOM 1380 C CA . ASN A 1 180 ? -15.418 5.900 11.080 1.00 94.62 180 ASN A CA 1
ATOM 1381 C C . ASN A 1 180 ? -14.992 5.869 12.549 1.00 94.62 180 ASN A C 1
ATOM 1383 O O . ASN A 1 180 ? -15.395 4.947 13.260 1.00 94.62 180 ASN A O 1
ATOM 1387 N N . ILE A 1 181 ? -14.219 6.844 13.012 1.00 93.19 181 ILE A N 1
ATOM 1388 C CA . ILE A 1 181 ? -13.734 6.934 14.397 1.00 93.19 181 ILE A CA 1
ATOM 1389 C C . ILE A 1 181 ? -13.808 8.389 14.870 1.00 93.19 181 ILE A C 1
ATOM 1391 O O . ILE A 1 181 ? -13.663 9.299 14.061 1.00 93.19 181 ILE A O 1
ATOM 1395 N N . LYS A 1 182 ? -14.092 8.618 16.153 1.00 91.62 182 LYS A N 1
ATOM 1396 C CA . LYS A 1 182 ? -14.157 9.952 16.774 1.00 91.62 182 LYS A CA 1
ATOM 1397 C C . LYS A 1 182 ? -12.940 10.212 17.656 1.00 91.62 182 LYS A C 1
ATOM 1399 O O . LYS A 1 182 ? -12.277 9.275 18.087 1.00 91.62 182 LYS A O 1
ATOM 1404 N N . GLN A 1 183 ? -12.633 11.482 17.919 1.00 90.25 183 GLN A N 1
ATOM 1405 C CA . GLN A 1 183 ? -11.510 11.831 18.794 1.00 90.25 183 GLN A CA 1
ATOM 1406 C C . GLN A 1 183 ? -11.723 11.265 20.203 1.00 90.25 183 GLN A C 1
ATOM 1408 O O . GLN A 1 183 ? -12.837 11.310 20.726 1.00 90.25 183 GLN A O 1
ATOM 1413 N N . GLY A 1 184 ? -10.671 10.685 20.780 1.00 92.31 184 GLY A N 1
ATOM 1414 C CA . GLY A 1 184 ? -10.702 9.949 22.044 1.00 92.31 184 GLY A CA 1
ATOM 1415 C C . GLY A 1 184 ? -11.256 8.520 21.942 1.00 92.31 184 GLY A C 1
ATOM 1416 O O . GLY A 1 184 ? -11.288 7.810 22.946 1.00 92.31 184 GLY A O 1
ATOM 1417 N N . GLU A 1 185 ? -11.702 8.067 20.766 1.00 94.88 185 GLU A N 1
ATOM 1418 C CA . GLU A 1 185 ? -12.268 6.729 20.581 1.00 94.88 185 GLU A CA 1
ATOM 1419 C C . GLU A 1 185 ? -11.179 5.687 20.280 1.00 94.88 185 GLU A C 1
ATOM 1421 O O . GLU A 1 185 ? -10.160 5.964 19.647 1.00 94.88 185 GLU A O 1
ATOM 1426 N N . THR A 1 186 ? -11.420 4.444 20.698 1.00 97.88 186 THR A N 1
ATOM 1427 C CA . THR A 1 186 ? -10.667 3.269 20.247 1.00 97.88 186 THR A CA 1
ATOM 1428 C C . THR A 1 186 ? -11.630 2.196 19.752 1.00 97.88 186 THR A C 1
ATOM 1430 O O . THR A 1 186 ? -12.587 1.842 20.439 1.00 97.88 186 THR A O 1
ATOM 1433 N N . LYS A 1 187 ? -11.366 1.638 18.568 1.00 97.75 187 LYS A N 1
ATOM 1434 C CA . LYS A 1 187 ? -12.157 0.571 17.945 1.00 97.75 187 LYS A CA 1
ATOM 1435 C C . LYS A 1 187 ? -11.336 -0.689 17.746 1.00 97.75 187 LYS A C 1
ATOM 1437 O O . LYS A 1 187 ? -10.219 -0.641 17.243 1.00 97.75 187 LYS A O 1
ATOM 1442 N N . SER A 1 188 ? -11.924 -1.834 18.085 1.00 97.94 188 SER A N 1
ATOM 1443 C CA . SER A 1 188 ? -11.350 -3.145 17.765 1.00 97.94 188 SER A CA 1
ATOM 1444 C C . SER A 1 188 ? -11.659 -3.542 16.321 1.00 97.94 188 SER A C 1
ATOM 1446 O O . SER A 1 188 ? -12.766 -3.325 15.832 1.00 97.94 188 SER A O 1
ATOM 1448 N N . LEU A 1 189 ? -10.693 -4.171 15.657 1.00 98.12 189 LEU A N 1
ATOM 1449 C CA . LEU A 1 189 ? -10.757 -4.637 14.274 1.00 98.12 189 LEU A CA 1
ATOM 1450 C C . LEU A 1 189 ? -10.581 -6.159 14.224 1.00 98.12 189 LEU A C 1
ATOM 1452 O O . LEU A 1 189 ? -9.800 -6.732 14.987 1.00 98.12 189 LEU A O 1
ATOM 1456 N N . LYS A 1 190 ? -11.263 -6.817 13.283 1.00 97.69 190 LYS A N 1
ATOM 1457 C CA . LYS A 1 190 ? -11.039 -8.235 12.962 1.00 97.69 190 LYS A CA 1
ATOM 1458 C C . LYS A 1 190 ? -10.378 -8.347 11.597 1.00 97.69 190 LYS A C 1
ATOM 1460 O O . LYS A 1 190 ? -10.894 -7.810 10.622 1.00 97.69 190 LYS A O 1
ATOM 1465 N N . LEU A 1 191 ? -9.264 -9.071 11.518 1.00 98.19 191 LEU A N 1
ATOM 1466 C CA . LEU A 1 191 ? -8.548 -9.284 10.261 1.00 98.19 191 LEU A CA 1
ATOM 1467 C C . LEU A 1 191 ? -9.101 -10.537 9.585 1.00 98.19 191 LEU A C 1
ATOM 1469 O O . LEU A 1 191 ? -8.648 -11.654 9.840 1.00 98.19 191 LEU A O 1
ATOM 1473 N N . MET A 1 192 ? -10.114 -10.350 8.745 1.00 98.00 192 MET A N 1
ATOM 1474 C CA . MET A 1 192 ? -10.827 -11.444 8.089 1.00 98.00 192 MET A CA 1
ATOM 1475 C C . MET A 1 192 ? -10.221 -11.755 6.720 1.00 98.00 192 MET A C 1
ATOM 1477 O O . MET A 1 192 ? -9.817 -10.865 5.979 1.00 98.00 192 MET A O 1
ATOM 1481 N N . LYS A 1 193 ? -10.125 -13.042 6.384 1.00 96.75 193 LYS A N 1
ATOM 1482 C CA . LYS A 1 193 ? -9.650 -13.519 5.081 1.00 96.75 193 LYS A CA 1
ATOM 1483 C C . LYS A 1 193 ? -10.383 -14.789 4.701 1.00 96.75 193 LYS A C 1
ATOM 1485 O O . LYS A 1 193 ? -10.228 -15.816 5.373 1.00 96.75 193 LYS A O 1
ATOM 1490 N N . ARG A 1 194 ? -11.138 -14.734 3.597 1.00 93.38 194 ARG A N 1
ATOM 1491 C CA . ARG A 1 194 ? -11.979 -15.848 3.114 1.00 93.38 194 ARG A CA 1
ATOM 1492 C C . ARG A 1 194 ? -12.928 -16.345 4.216 1.00 93.38 194 ARG A C 1
ATOM 1494 O O . ARG A 1 194 ? -12.965 -17.539 4.513 1.00 93.38 194 ARG A O 1
ATOM 1501 N N . GLY A 1 195 ? -13.598 -15.410 4.894 1.00 93.75 195 GLY A N 1
ATOM 1502 C CA . GLY A 1 195 ? -14.558 -15.697 5.967 1.00 93.75 195 GLY A CA 1
ATOM 1503 C C . GLY A 1 195 ? -13.958 -16.208 7.283 1.00 93.75 195 GLY A C 1
ATOM 1504 O O . GLY A 1 195 ? -14.702 -16.593 8.179 1.00 93.75 195 GLY A O 1
ATOM 1505 N N . LYS A 1 196 ? -12.627 -16.233 7.438 1.00 96.81 196 LYS A N 1
ATOM 1506 C CA . LYS A 1 196 ? -11.954 -16.693 8.665 1.00 96.81 196 LYS A CA 1
ATOM 1507 C C . LYS A 1 196 ? -11.141 -15.570 9.292 1.00 96.81 196 LYS A C 1
ATOM 1509 O O . LYS A 1 196 ? -10.413 -14.887 8.574 1.00 96.81 196 LYS A O 1
ATOM 1514 N N . SER A 1 197 ? -11.191 -15.457 10.618 1.00 97.31 197 SER A N 1
ATOM 1515 C CA . SER A 1 197 ? -10.264 -14.597 11.357 1.00 97.31 197 SER A CA 1
ATOM 1516 C C . SER A 1 197 ? -8.823 -15.073 11.151 1.00 97.31 197 SER A C 1
ATOM 1518 O O . SER A 1 197 ? -8.557 -16.282 11.086 1.00 97.31 197 SER A O 1
ATOM 1520 N N . LYS A 1 198 ? -7.912 -14.117 10.973 1.00 97.50 198 LYS A N 1
ATOM 1521 C CA . LYS A 1 198 ? -6.459 -14.307 10.832 1.00 97.50 198 LYS A CA 1
ATOM 1522 C C . LYS A 1 198 ? -5.658 -13.398 11.756 1.00 97.50 198 LYS A C 1
ATOM 1524 O O . LYS A 1 198 ? -4.440 -13.293 11.593 1.00 97.50 198 LYS A O 1
ATOM 1529 N N . GLY A 1 199 ? -6.340 -12.712 12.657 1.00 97.56 199 GLY A N 1
ATOM 1530 C CA . GLY A 1 199 ? -5.749 -11.763 13.571 1.00 97.56 199 GLY A CA 1
ATOM 1531 C C . GLY A 1 199 ? -6.754 -10.721 14.023 1.00 97.56 199 GLY A C 1
ATOM 1532 O O . GLY A 1 199 ? -7.923 -10.709 13.620 1.00 97.56 199 GLY A O 1
ATOM 1533 N N . THR A 1 200 ? -6.260 -9.808 14.835 1.00 98.38 200 THR A N 1
ATOM 1534 C CA . THR A 1 200 ? -7.013 -8.699 15.406 1.00 98.38 200 THR A CA 1
ATOM 1535 C C . THR A 1 200 ? -6.286 -7.395 15.137 1.00 98.38 200 THR A C 1
ATOM 1537 O O . THR A 1 200 ? -5.107 -7.373 14.788 1.00 98.38 200 THR A O 1
ATOM 1540 N N . GLY A 1 201 ? -6.983 -6.286 15.324 1.00 98.12 201 GLY A N 1
ATOM 1541 C CA . GLY A 1 201 ? -6.349 -4.985 15.396 1.00 98.12 201 GLY A CA 1
ATOM 1542 C C . GLY A 1 201 ? -7.094 -4.045 16.323 1.00 98.12 201 GLY A C 1
ATOM 1543 O O . GLY A 1 201 ? -8.184 -4.358 16.801 1.00 98.12 201 GLY A O 1
ATOM 1544 N N . SER A 1 202 ? -6.510 -2.884 16.554 1.00 98.38 202 SER A N 1
ATOM 1545 C CA . SER A 1 202 ? -7.139 -1.767 17.243 1.00 98.38 202 SER A CA 1
ATOM 1546 C C . SER A 1 202 ? -6.774 -0.478 16.529 1.00 98.38 202 SER A C 1
ATOM 1548 O O . SER A 1 202 ? -5.619 -0.294 16.159 1.00 98.38 202 SER A O 1
ATOM 1550 N N . LEU A 1 203 ? -7.743 0.409 16.364 1.00 98.31 203 LEU A N 1
ATOM 1551 C CA . LEU A 1 203 ? -7.544 1.761 15.866 1.00 98.31 203 LEU A CA 1
ATOM 1552 C C . LEU A 1 203 ? -7.919 2.735 16.978 1.00 98.31 203 LEU A C 1
ATOM 1554 O O . LEU A 1 203 ? -9.058 2.699 17.436 1.00 98.31 203 LEU A O 1
ATOM 1558 N N . SER A 1 204 ? -6.987 3.576 17.407 1.00 97.44 204 SER A N 1
ATOM 1559 C CA . SER A 1 204 ? -7.228 4.659 18.366 1.00 97.44 204 SER A CA 1
ATOM 1560 C C . SER A 1 204 ? -7.046 6.004 17.680 1.00 97.44 204 SER A C 1
ATOM 1562 O O . SER A 1 204 ? -6.128 6.137 16.875 1.00 97.44 204 SER A O 1
ATOM 1564 N N . TYR A 1 205 ? -7.899 6.978 17.989 1.00 95.75 205 TYR A N 1
ATOM 1565 C CA . TYR A 1 205 ? -7.729 8.365 17.563 1.00 95.75 205 TYR A CA 1
ATOM 1566 C C . TYR A 1 205 ? -7.611 9.257 18.797 1.00 95.75 205 TYR A C 1
ATOM 1568 O O . TYR A 1 205 ? -8.544 9.308 19.600 1.00 95.75 205 TYR A O 1
ATOM 1576 N N . GLN A 1 206 ? -6.469 9.922 18.961 1.00 92.06 206 GLN A N 1
ATOM 1577 C CA . GLN A 1 206 ? -6.183 10.828 20.080 1.00 92.06 206 GLN A CA 1
ATOM 1578 C C . GLN A 1 206 ? -5.995 12.250 19.563 1.00 92.06 206 GLN A C 1
ATOM 1580 O O . GLN A 1 206 ? -5.270 12.396 18.556 1.00 92.06 206 GLN A O 1
#

Foldseek 3Di:
DDDDDDDDDPPPPDDPDQFFWKKKKKWFFPAFFFQKKKKFWQPLAADDWDAQEDEPLETPAQETEHEEQDKHKHFYQYQAKWWKWWDDVVFPDTDTPPIAHHGRMDIDTCNSTDEQDKTKMATPVRRVYIHIYHHGRGPWMDMDGGDRPDRMDMDMTGRDRLPPTWIWMDGVQWDTDTHRADAQDKDKAFGHHPNDGGTIMMIHID

Organism: NCBI:txid2172099

Mean predicted aligned error: 6.23 Å

pLDDT: mean 91.83, std 12.28, range [39.66, 98.69]